Protein AF-A0A538BPN4-F1 (afdb_monomer_lite)

pLDDT: mean 89.23, std 13.93, range [32.34, 98.44]

Sequence (218 aa):
MLLPLSTAPGASAHRSPCHARHTCPSDNHSYAWRGLICTSHKTQRLKSDTITIHYGGRTYWCHRVKKPKPPPPPPLPPPPPPLPPPPPPPPPPPPPPAPTALAGHYCGFTNNGYGICFDVTSGGQYFTNAVFQLKTPCQPPSELTVTLETNGNVPIEPDLTFDFEDQSGEELSGSYVKGKLDTAGNAQGVVHVAASFDYQGTHYTCLFDTEWSARLGA

Structure (mmCIF, N/CA/C/O backbone):
data_AF-A0A538BPN4-F1
#
_entry.id   AF-A0A538BPN4-F1
#
loop_
_atom_site.group_PDB
_atom_site.id
_atom_site.type_symbol
_atom_site.label_atom_id
_atom_site.label_alt_id
_atom_site.label_comp_id
_atom_site.label_asym_id
_atom_site.label_entity_id
_atom_site.label_seq_id
_atom_site.pdbx_PDB_ins_code
_atom_site.Cartn_x
_atom_site.Cartn_y
_atom_site.Cartn_z
_atom_site.occupancy
_atom_site.B_iso_or_equiv
_atom_site.auth_seq_id
_atom_site.auth_comp_id
_atom_site.auth_asym_id
_atom_site.auth_atom_id
_atom_site.pdbx_PDB_model_num
ATOM 1 N N . MET A 1 1 ? -94.569 -10.390 98.518 1.00 37.16 1 MET A N 1
ATOM 2 C CA . MET A 1 1 ? -95.161 -9.927 97.240 1.00 37.16 1 MET A CA 1
ATOM 3 C C . MET A 1 1 ? -95.117 -8.403 97.253 1.00 37.16 1 MET A C 1
ATOM 5 O O . MET A 1 1 ? -95.667 -7.827 98.174 1.00 37.16 1 MET A O 1
ATOM 9 N N . LEU A 1 2 ? -94.137 -7.791 96.576 1.00 32.34 2 LEU A N 1
ATOM 10 C CA . LEU A 1 2 ? -94.209 -7.236 95.204 1.00 32.34 2 LEU A CA 1
ATOM 11 C C . LEU A 1 2 ? -95.053 -5.941 95.108 1.00 32.34 2 LEU A C 1
ATOM 13 O O . LEU A 1 2 ? -96.270 -6.035 95.079 1.00 32.34 2 LEU A O 1
ATOM 17 N N . LEU A 1 3 ? -94.334 -4.794 95.105 1.00 38.81 3 LEU A N 1
ATOM 18 C CA . LEU A 1 3 ? -94.440 -3.531 94.314 1.00 38.81 3 LEU A CA 1
ATOM 19 C C . LEU A 1 3 ? -95.812 -3.106 93.714 1.00 38.81 3 LEU A C 1
ATOM 21 O O . LEU A 1 3 ? -96.551 -3.985 93.284 1.00 38.81 3 LEU A O 1
ATOM 25 N N . PRO A 1 4 ? -96.110 -1.790 93.506 1.00 44.00 4 PRO A N 1
ATOM 26 C CA . PRO A 1 4 ? -95.158 -0.833 92.915 1.00 44.00 4 PRO A CA 1
ATOM 27 C C . PRO A 1 4 ? -95.203 0.658 93.334 1.00 44.00 4 PRO A C 1
ATOM 29 O O . PRO A 1 4 ? -96.119 1.167 93.972 1.00 44.00 4 PRO A O 1
ATOM 32 N N . LEU A 1 5 ? -94.135 1.333 92.886 1.00 36.44 5 LEU A N 1
ATOM 33 C CA . LEU A 1 5 ? -93.919 2.774 92.709 1.00 36.44 5 LEU A CA 1
ATOM 34 C C . LEU A 1 5 ? -94.979 3.423 91.799 1.00 36.44 5 LEU A C 1
ATOM 36 O O . LEU A 1 5 ? -95.269 2.893 90.728 1.00 36.44 5 LEU A O 1
ATOM 40 N N . SER A 1 6 ? -95.422 4.633 92.157 1.00 37.66 6 SER A N 1
ATOM 41 C CA . SER A 1 6 ? -96.126 5.552 91.255 1.00 37.66 6 SER A CA 1
ATOM 42 C C . SER A 1 6 ? -95.299 6.824 91.062 1.00 37.66 6 SER A C 1
ATOM 44 O O . SER A 1 6 ? -94.864 7.468 92.014 1.00 37.66 6 SER A O 1
ATOM 46 N N . THR A 1 7 ? -95.039 7.126 89.798 1.00 37.78 7 THR A N 1
ATOM 47 C CA . THR A 1 7 ? -94.151 8.156 89.261 1.00 37.78 7 THR A CA 1
ATOM 48 C C . THR A 1 7 ? -94.803 9.542 89.265 1.00 37.78 7 THR A C 1
ATOM 50 O O . THR A 1 7 ? -95.925 9.713 88.797 1.00 37.78 7 THR A O 1
ATOM 53 N N . ALA A 1 8 ? -94.072 10.552 89.747 1.00 39.56 8 ALA A N 1
ATOM 54 C CA . ALA A 1 8 ? -94.375 11.970 89.534 1.00 39.56 8 ALA A CA 1
ATOM 55 C C . ALA A 1 8 ? -93.590 12.511 88.312 1.00 39.56 8 ALA A C 1
ATOM 57 O O . ALA A 1 8 ? -92.546 11.949 87.963 1.00 39.56 8 ALA A O 1
ATOM 58 N N . PRO A 1 9 ? -94.069 13.568 87.629 1.00 41.53 9 PRO A N 1
ATOM 59 C CA . PRO A 1 9 ? -93.673 13.896 86.263 1.00 41.53 9 PRO A CA 1
ATOM 60 C C . PRO A 1 9 ? -92.295 14.564 86.216 1.00 41.53 9 PRO A C 1
ATOM 62 O O . PRO A 1 9 ? -92.106 15.680 86.696 1.00 41.53 9 PRO A O 1
ATOM 65 N N . GLY A 1 10 ? -91.330 13.876 85.606 1.00 37.62 10 GLY A N 1
ATOM 66 C CA . GLY A 1 10 ? -90.005 14.414 85.318 1.00 37.62 10 GLY A CA 1
ATOM 67 C C . GLY A 1 10 ? -90.059 15.498 84.242 1.00 37.62 10 GLY A C 1
ATOM 68 O O . GLY A 1 10 ? -90.707 15.339 83.208 1.00 37.62 10 GLY A O 1
ATOM 69 N N . ALA A 1 11 ? -89.353 16.596 84.508 1.00 39.50 11 ALA A N 1
ATOM 70 C CA . ALA A 1 11 ? -89.197 17.757 83.649 1.00 39.50 11 ALA A CA 1
ATOM 71 C C . ALA A 1 11 ? -88.965 17.390 82.170 1.00 39.50 11 ALA A C 1
ATOM 73 O O . ALA A 1 11 ? -87.985 16.749 81.786 1.00 39.50 11 ALA A O 1
ATOM 74 N N . SER A 1 12 ? -89.892 17.853 81.335 1.00 50.84 12 SER A N 1
ATOM 75 C CA . SER A 1 12 ? -89.878 17.757 79.881 1.00 50.84 12 SER A CA 1
ATOM 76 C C . SER A 1 12 ? -88.815 18.682 79.276 1.00 50.84 12 SER A C 1
ATOM 78 O O . SER A 1 12 ? -89.132 19.765 78.789 1.00 50.84 12 SER A O 1
ATOM 80 N N . ALA A 1 13 ? -87.549 18.260 79.296 1.00 45.34 13 ALA A N 1
ATOM 81 C CA . ALA A 1 13 ? -86.472 18.916 78.554 1.00 45.34 13 ALA A CA 1
ATOM 82 C C . ALA A 1 13 ? -85.274 17.974 78.325 1.00 45.34 13 ALA A C 1
ATOM 84 O O . ALA A 1 13 ? -84.233 18.188 78.926 1.00 45.34 13 ALA A O 1
ATOM 85 N N . HIS A 1 14 ? -85.404 16.919 77.499 1.00 48.97 14 HIS A N 1
ATOM 86 C CA . HIS A 1 14 ? -84.236 16.316 76.807 1.00 48.97 14 HIS A CA 1
ATOM 87 C C . HIS A 1 14 ? -84.555 15.299 75.682 1.00 48.97 14 HIS A C 1
ATOM 89 O O . HIS A 1 14 ? -83.736 14.441 75.362 1.00 48.97 14 HIS A O 1
ATOM 95 N N . ARG A 1 15 ? -85.729 15.374 75.032 1.00 58.28 15 ARG A N 1
ATOM 96 C CA . ARG A 1 15 ? -86.108 14.467 73.921 1.00 58.28 15 ARG A CA 1
ATOM 97 C C . ARG A 1 15 ? -86.409 15.179 72.596 1.00 58.28 15 ARG A C 1
ATOM 99 O O . ARG A 1 15 ? -87.235 14.701 71.827 1.00 58.28 15 ARG A O 1
ATOM 106 N N . SER A 1 16 ? -85.761 16.306 72.291 1.00 72.06 16 SER A N 1
ATOM 107 C CA . SER A 1 16 ? -85.861 16.830 70.920 1.00 72.06 16 SER A CA 1
ATOM 108 C C . SER A 1 16 ? -85.091 15.898 69.975 1.00 72.06 16 SER A C 1
ATOM 110 O O . SER A 1 16 ? -83.897 15.670 70.208 1.00 72.06 16 SER A O 1
ATOM 112 N N . PRO A 1 17 ? -85.709 15.380 68.894 1.00 84.38 17 PRO A N 1
ATOM 113 C CA . PRO A 1 17 ? -85.023 14.560 67.893 1.00 84.38 17 PRO A CA 1
ATOM 114 C C . PRO A 1 17 ? -83.764 15.224 67.323 1.00 84.38 17 PRO A C 1
ATOM 116 O O . PRO A 1 17 ? -82.860 14.534 66.852 1.00 84.38 17 PRO A O 1
ATOM 119 N N . CYS A 1 18 ? -83.681 16.557 67.382 1.00 87.19 18 CYS A N 1
ATOM 120 C CA . CYS A 1 18 ? -82.525 17.291 66.891 1.00 87.19 18 CYS A CA 1
ATOM 121 C C . CYS A 1 18 ? -81.270 17.091 67.754 1.00 87.19 18 CYS A C 1
ATOM 123 O O . CYS A 1 18 ? -80.180 16.986 67.193 1.00 87.19 18 CYS A O 1
ATOM 125 N N . HIS A 1 19 ? -81.401 16.970 69.083 1.00 88.12 19 HIS A N 1
ATOM 126 C CA . HIS A 1 19 ? -80.252 16.720 69.960 1.00 88.12 19 HIS A CA 1
ATOM 127 C C . HIS A 1 19 ? -79.757 15.285 69.811 1.00 88.12 19 HIS A C 1
ATOM 129 O O . HIS A 1 19 ? -78.558 15.070 69.748 1.00 88.12 19 HIS A O 1
ATOM 135 N N . ALA A 1 20 ? -80.654 14.308 69.645 1.00 86.06 20 ALA A N 1
ATOM 136 C CA . ALA A 1 20 ? -80.250 12.921 69.395 1.00 86.06 20 ALA A CA 1
ATOM 137 C C . ALA A 1 20 ? -79.500 12.750 68.059 1.00 86.06 20 ALA A C 1
ATOM 139 O O . ALA A 1 20 ? -78.621 11.904 67.939 1.00 86.06 20 ALA A O 1
ATOM 140 N N . ARG A 1 21 ? -79.845 13.558 67.047 1.00 89.31 21 ARG A N 1
ATOM 141 C CA . ARG A 1 21 ? -79.206 13.538 65.720 1.00 89.31 21 ARG A CA 1
ATOM 142 C C . ARG A 1 21 ? -78.076 14.560 65.570 1.00 89.31 21 ARG A C 1
ATOM 144 O O . ARG A 1 21 ? -77.521 14.683 64.483 1.00 89.31 21 ARG A O 1
ATOM 151 N N . HIS A 1 22 ? -77.782 15.330 66.619 1.00 91.50 22 HIS A N 1
ATOM 152 C CA . HIS A 1 22 ? -76.871 16.478 66.589 1.00 91.50 22 HIS A CA 1
ATOM 153 C C . HIS A 1 22 ? -77.134 17.443 65.412 1.00 91.50 22 HIS A C 1
ATOM 155 O O . HIS A 1 22 ? -76.208 18.027 64.850 1.00 91.50 22 HIS A O 1
ATOM 161 N N . THR A 1 23 ? -78.399 17.626 65.015 1.00 92.12 23 THR A N 1
ATOM 162 C CA . THR A 1 23 ? -78.785 18.526 63.911 1.00 92.12 23 THR A CA 1
ATOM 163 C C . THR A 1 23 ? -79.049 19.961 64.371 1.00 92.12 23 THR A C 1
ATOM 165 O O . THR A 1 23 ? -79.100 20.867 63.537 1.00 92.12 23 THR A O 1
ATOM 168 N N . CYS A 1 24 ? -79.131 20.198 65.681 1.00 91.75 24 CYS A N 1
ATOM 169 C CA . CYS A 1 24 ? -79.269 21.512 66.319 1.00 91.75 24 CYS A CA 1
ATOM 170 C C . CYS A 1 24 ? -78.140 21.761 67.343 1.00 91.75 24 CYS A C 1
ATOM 172 O O . CYS A 1 24 ? -77.486 20.794 67.753 1.00 91.75 24 CYS A O 1
ATOM 174 N N . PRO A 1 25 ? -77.897 23.016 67.771 1.00 93.75 25 PRO A N 1
ATOM 175 C CA . PRO A 1 25 ? -76.909 23.324 68.805 1.00 93.75 25 PRO A CA 1
ATOM 176 C C . PRO A 1 25 ? -77.199 22.590 70.119 1.00 93.75 25 PRO A C 1
ATOM 178 O O . PRO A 1 25 ? -78.354 22.392 70.485 1.00 93.75 25 PRO A O 1
ATOM 181 N N . SER A 1 26 ? -76.147 22.197 70.838 1.00 92.19 26 SER A N 1
ATOM 182 C CA . SER A 1 26 ? -76.278 21.650 72.192 1.00 92.19 26 SER A CA 1
ATOM 183 C C . SER A 1 26 ? -76.780 22.727 73.164 1.00 92.19 26 SER A C 1
ATOM 185 O O . SER A 1 26 ? -76.359 23.880 73.084 1.00 92.19 26 SER A O 1
ATOM 187 N N . ASP A 1 27 ? -77.640 22.348 74.111 1.00 89.31 27 ASP A N 1
ATOM 188 C CA . ASP A 1 27 ? -78.133 23.245 75.166 1.00 89.31 27 ASP A CA 1
ATOM 189 C C . ASP A 1 27 ? -77.194 23.328 76.382 1.00 89.31 27 ASP A C 1
ATOM 191 O O . ASP A 1 27 ? -77.265 24.294 77.139 1.00 89.31 27 ASP A O 1
ATOM 195 N N . ASN A 1 28 ? -76.279 22.371 76.553 1.00 91.94 28 ASN A N 1
ATOM 196 C CA . ASN A 1 28 ? -75.472 22.189 77.770 1.00 91.94 28 ASN A CA 1
ATOM 197 C C . ASN A 1 28 ? -74.025 21.732 77.497 1.00 91.94 28 ASN A C 1
ATOM 199 O O . ASN A 1 28 ? -73.468 20.926 78.237 1.00 91.94 28 ASN A O 1
ATOM 203 N N . HIS A 1 29 ? -73.441 22.182 76.387 1.00 93.19 29 HIS A N 1
ATOM 204 C CA . HIS A 1 29 ? -72.103 21.800 75.913 1.00 93.19 29 HIS A CA 1
ATOM 205 C C . HIS A 1 29 ? -71.833 20.288 75.759 1.00 93.19 29 HIS A C 1
ATOM 207 O O . HIS A 1 29 ? -70.678 19.873 75.723 1.00 93.19 29 HIS A O 1
ATOM 213 N N . SER A 1 30 ? -72.864 19.452 75.623 1.00 91.38 30 SER A N 1
ATOM 214 C CA . SER A 1 30 ? -72.718 17.987 75.594 1.00 91.38 30 SER A CA 1
ATOM 215 C C . SER A 1 30 ? -72.188 17.424 74.275 1.00 91.38 30 SER A C 1
ATOM 217 O O . SER A 1 30 ? -71.606 16.341 74.265 1.00 91.38 30 SER A O 1
ATOM 219 N N . TYR A 1 31 ? -72.360 18.134 73.159 1.00 90.75 31 TYR A N 1
ATOM 220 C CA . TYR A 1 31 ? -71.857 17.697 71.858 1.00 90.75 31 TYR A CA 1
ATOM 221 C C . TYR A 1 31 ? -71.506 18.872 70.944 1.00 90.75 31 TYR A C 1
ATOM 223 O O . TYR A 1 31 ? -71.961 20.007 71.122 1.00 90.75 31 TYR A O 1
ATOM 231 N N . ALA A 1 32 ? -70.691 18.575 69.932 1.00 92.88 32 ALA A N 1
ATOM 232 C CA . ALA A 1 32 ? -70.314 19.535 68.911 1.00 92.88 32 ALA A CA 1
ATOM 233 C C . ALA A 1 32 ? -71.359 19.579 67.788 1.00 92.88 32 ALA A C 1
ATOM 235 O O . ALA A 1 32 ? -71.634 18.578 67.129 1.00 92.88 32 ALA A O 1
ATOM 236 N N . TRP A 1 33 ? -71.887 20.765 67.521 1.00 92.56 33 TRP A N 1
ATOM 237 C CA . TRP A 1 33 ? -72.733 21.070 66.377 1.00 92.56 33 TRP A CA 1
ATOM 238 C C . TRP A 1 33 ? -71.969 22.009 65.446 1.00 92.56 33 TRP A C 1
ATOM 240 O O . TRP A 1 33 ? -71.577 23.105 65.841 1.00 92.56 33 TRP A O 1
ATOM 250 N N . ARG A 1 34 ? -71.703 21.572 64.208 1.00 92.06 34 ARG A N 1
ATOM 251 C CA . ARG A 1 34 ? -70.951 22.355 63.201 1.00 92.06 34 ARG A CA 1
ATOM 252 C C . ARG A 1 34 ? -69.590 22.880 63.701 1.00 92.06 34 ARG A C 1
ATOM 254 O O . ARG A 1 34 ? -69.187 23.997 63.394 1.00 92.06 34 ARG A O 1
ATOM 261 N N . GLY A 1 35 ? -68.878 22.068 64.487 1.00 91.94 35 GLY A N 1
ATOM 262 C CA . GLY A 1 35 ? -67.572 22.430 65.058 1.00 91.94 35 GLY A CA 1
ATOM 263 C C . GLY A 1 35 ? -67.635 23.400 66.245 1.00 91.94 35 GLY A C 1
ATOM 264 O O . GLY A 1 35 ? -66.587 23.855 66.713 1.00 91.94 35 GLY A O 1
ATOM 265 N N . LEU A 1 36 ? -68.839 23.696 66.739 1.00 94.31 36 LEU A N 1
ATOM 266 C CA . LEU A 1 36 ? -69.095 24.511 67.918 1.00 94.31 36 LEU A CA 1
ATOM 267 C C . LEU A 1 36 ? -69.672 23.656 69.041 1.00 94.31 36 LEU A C 1
ATOM 269 O O . LEU A 1 36 ? -70.539 22.820 68.810 1.00 94.31 36 LEU A O 1
ATOM 273 N N . ILE A 1 37 ? -69.218 23.894 70.260 1.00 94.31 37 ILE A N 1
ATOM 274 C CA . ILE A 1 37 ? -69.827 23.360 71.476 1.00 94.31 37 ILE A CA 1
ATOM 275 C C . ILE A 1 37 ? -70.571 24.533 72.108 1.00 94.31 37 ILE A C 1
ATOM 277 O O . ILE A 1 37 ? -69.971 25.584 72.318 1.00 94.31 37 ILE A O 1
ATOM 281 N N . CYS A 1 38 ? -71.873 24.371 72.338 1.00 95.38 38 CYS A N 1
ATOM 282 C CA . CYS A 1 38 ? -72.784 25.457 72.701 1.00 95.38 38 CYS A CA 1
ATOM 283 C C . CYS A 1 38 ? -73.578 25.162 73.977 1.00 95.38 38 CYS A C 1
ATOM 285 O O . CYS A 1 38 ? -73.807 23.996 74.309 1.00 95.38 38 CYS A O 1
ATOM 287 N N . THR A 1 39 ? -74.078 26.222 74.616 1.00 94.25 39 THR A N 1
ATOM 288 C CA . THR A 1 39 ? -75.135 26.181 75.633 1.00 94.25 39 THR A CA 1
ATOM 289 C C . THR A 1 39 ? -76.190 27.260 75.398 1.00 94.25 39 THR A C 1
ATOM 291 O O . THR A 1 39 ? -75.858 28.365 74.972 1.00 94.25 39 THR A O 1
ATOM 294 N N . SER A 1 40 ? -77.456 26.970 75.706 1.00 92.94 40 SER A N 1
ATOM 295 C CA . SER A 1 40 ? -78.530 27.975 75.802 1.00 92.94 40 SER A CA 1
ATOM 296 C C . SER A 1 40 ? -78.801 28.414 77.247 1.00 92.94 40 SER A C 1
ATOM 298 O O . SER A 1 40 ? -79.603 29.316 77.496 1.00 92.94 40 SER A O 1
ATOM 300 N N . HIS A 1 41 ? -78.117 27.813 78.224 1.00 92.44 41 HIS A N 1
ATOM 301 C CA . HIS A 1 41 ? -78.278 28.110 79.641 1.00 92.44 41 HIS A CA 1
ATOM 302 C C . HIS A 1 41 ? -77.259 29.168 80.061 1.00 92.44 41 HIS A C 1
ATOM 304 O O . HIS A 1 41 ? -76.058 28.912 80.129 1.00 92.44 41 HIS A O 1
ATOM 310 N N . LYS A 1 42 ? -77.733 30.373 80.403 1.00 90.25 42 LYS A N 1
ATOM 311 C CA . LYS A 1 42 ? -76.859 31.508 80.758 1.00 90.25 42 LYS A CA 1
ATOM 312 C C . LYS A 1 42 ? -75.887 31.191 81.906 1.00 90.25 42 LYS A C 1
ATOM 314 O O . LYS A 1 42 ? -74.782 31.721 81.923 1.00 90.25 42 LYS A O 1
ATOM 319 N N . THR A 1 43 ? -76.278 30.320 82.836 1.00 92.19 43 THR A N 1
ATOM 320 C CA . THR A 1 43 ? -75.455 29.869 83.972 1.00 92.19 43 THR A CA 1
ATOM 321 C C . THR A 1 43 ? -74.346 28.891 83.586 1.00 92.19 43 THR A C 1
ATOM 323 O O . THR A 1 43 ? -73.379 28.763 84.328 1.00 92.19 43 THR A O 1
ATOM 326 N N . GLN A 1 44 ? -74.463 28.216 82.442 1.00 92.00 44 GLN A N 1
ATOM 327 C CA . GLN A 1 44 ? -73.468 27.263 81.942 1.00 92.00 44 GLN A CA 1
ATOM 328 C C . GLN A 1 44 ? -72.506 27.901 80.938 1.00 92.00 44 GLN A C 1
ATOM 330 O O . GLN A 1 44 ? -71.574 27.245 80.484 1.00 92.00 44 GLN A O 1
ATOM 335 N N . ARG A 1 45 ? -72.697 29.185 80.604 1.00 94.12 45 ARG A N 1
ATOM 336 C CA . ARG A 1 45 ? -71.815 29.913 79.695 1.00 94.12 45 ARG A CA 1
ATOM 337 C C . ARG A 1 45 ? -70.388 29.934 80.240 1.00 94.12 45 ARG A C 1
ATOM 339 O O . ARG A 1 45 ? -70.111 30.497 81.299 1.00 94.12 45 ARG A O 1
ATOM 346 N N . LEU A 1 46 ? -69.469 29.384 79.464 1.00 93.38 46 LEU A N 1
ATOM 347 C CA . LEU A 1 46 ? -68.047 29.367 79.753 1.00 93.38 46 LEU A CA 1
ATOM 348 C C . LEU A 1 46 ? -67.380 30.650 79.248 1.00 93.38 46 LEU A C 1
ATOM 350 O O . LEU A 1 46 ? -67.838 31.293 78.304 1.00 93.38 46 LEU A O 1
ATOM 354 N N . LYS A 1 47 ? -66.222 30.997 79.819 1.00 93.88 47 LYS A N 1
ATOM 355 C CA . LYS A 1 47 ? -65.393 32.114 79.318 1.00 93.88 47 LYS A CA 1
ATOM 356 C C . LYS A 1 47 ? -64.942 31.905 77.868 1.00 93.88 47 LYS A C 1
ATOM 358 O O . LYS A 1 47 ? -64.711 32.874 77.153 1.00 93.88 47 LYS A O 1
ATOM 363 N N . SER A 1 48 ? -64.821 30.649 77.438 1.00 92.94 48 SER A N 1
ATOM 364 C CA . SER A 1 48 ? -64.510 30.285 76.056 1.00 92.94 48 SER A CA 1
ATOM 365 C C . SER A 1 48 ? -65.668 30.534 75.091 1.00 92.94 48 SER A C 1
ATOM 367 O O . SER A 1 48 ? -65.418 30.584 73.888 1.00 92.94 48 SER A O 1
ATOM 369 N N . ASP A 1 49 ? -66.901 30.705 75.588 1.00 93.94 49 ASP A N 1
ATOM 370 C CA . ASP A 1 49 ? -68.085 30.947 74.765 1.00 93.94 49 ASP A CA 1
ATOM 371 C C . ASP A 1 49 ? -68.160 32.398 74.282 1.00 93.94 49 ASP A C 1
ATOM 373 O O . ASP A 1 49 ? -68.965 33.230 74.733 1.00 93.94 49 ASP A O 1
ATOM 377 N N . THR A 1 50 ? -67.260 32.711 73.360 1.00 95.38 50 THR A N 1
ATOM 378 C CA . THR A 1 50 ? -67.136 34.023 72.729 1.00 95.38 50 THR A CA 1
ATOM 379 C C . THR A 1 50 ? -68.022 34.164 71.494 1.00 95.38 50 THR A C 1
ATOM 381 O O . THR A 1 50 ? -68.207 35.275 71.006 1.00 95.38 50 THR A O 1
ATOM 384 N N . ILE A 1 51 ? -68.611 33.069 71.003 1.00 94.81 51 ILE A N 1
ATOM 385 C CA . ILE A 1 51 ? -69.488 33.062 69.830 1.00 94.81 51 ILE A CA 1
ATOM 386 C C . ILE A 1 51 ? -70.936 33.018 70.316 1.00 94.81 51 ILE A C 1
ATOM 388 O O . ILE A 1 51 ? -71.306 32.123 71.066 1.00 94.81 51 ILE A O 1
ATOM 392 N N . THR A 1 52 ? -71.764 33.971 69.891 1.00 95.75 52 THR A N 1
ATOM 393 C CA . THR A 1 52 ? -73.206 33.969 70.187 1.00 95.75 52 THR A CA 1
ATOM 394 C C . THR A 1 52 ? -73.977 33.688 68.905 1.00 95.75 52 THR A C 1
ATOM 396 O O . THR A 1 52 ? -73.716 34.328 67.888 1.00 95.75 52 THR A O 1
ATOM 399 N N . ILE A 1 53 ? -74.907 32.734 68.938 1.00 94.38 53 ILE A N 1
ATOM 400 C CA . ILE A 1 53 ? -75.772 32.398 67.800 1.00 94.38 53 ILE A CA 1
ATOM 401 C C . ILE A 1 53 ? -77.242 32.429 68.221 1.00 94.38 53 ILE A C 1
ATOM 403 O O . ILE A 1 53 ? -77.573 32.118 69.364 1.00 94.38 53 ILE A O 1
ATOM 407 N N . HIS A 1 54 ? -78.129 32.753 67.282 1.00 94.38 54 HIS A N 1
ATOM 408 C CA . HIS A 1 54 ? -79.574 32.639 67.463 1.00 94.38 54 HIS A CA 1
ATOM 409 C C . HIS A 1 54 ? -80.101 31.491 66.597 1.00 94.38 54 HIS A C 1
ATOM 411 O O . HIS A 1 54 ? -79.912 31.493 65.382 1.00 94.38 54 HIS A O 1
ATOM 417 N N . TYR A 1 55 ? -80.733 30.494 67.215 1.00 90.88 55 TYR A N 1
ATOM 418 C CA . TYR A 1 55 ? -81.237 29.300 66.533 1.00 90.88 55 TYR A CA 1
ATOM 419 C C . TYR A 1 55 ? -82.590 28.893 67.118 1.00 90.88 55 TYR A C 1
ATOM 421 O O . TYR A 1 55 ? -82.728 28.776 68.334 1.00 90.88 55 TYR A O 1
ATOM 429 N N . GLY A 1 56 ? -83.604 28.712 66.265 1.00 87.06 56 GLY A N 1
ATOM 430 C CA . GLY A 1 56 ? -84.952 28.320 66.700 1.00 87.06 56 GLY A CA 1
ATOM 431 C C . GLY A 1 56 ? -85.590 29.276 67.721 1.00 87.06 56 GLY A C 1
ATOM 432 O O . GLY A 1 56 ? -86.316 28.827 68.601 1.00 87.06 56 GLY A O 1
ATOM 433 N N . GLY A 1 57 ? -85.268 30.575 67.657 1.00 89.25 57 GLY A N 1
ATOM 434 C CA . GLY A 1 57 ? -85.748 31.590 68.606 1.00 89.25 57 GLY A CA 1
ATOM 435 C C . GLY A 1 57 ? -85.007 31.638 69.951 1.00 89.25 57 GLY A C 1
ATOM 436 O O . GLY A 1 57 ? -85.381 32.421 70.818 1.00 89.25 57 GLY A O 1
ATOM 437 N N . ARG A 1 58 ? -83.948 30.838 70.141 1.00 90.44 58 ARG A N 1
ATOM 438 C CA . ARG A 1 58 ? -83.110 30.829 71.351 1.00 90.44 58 ARG A CA 1
ATOM 439 C C . ARG A 1 58 ? -81.717 31.379 71.080 1.00 90.44 58 ARG A C 1
ATOM 441 O O . ARG A 1 58 ? -81.181 31.225 69.984 1.00 90.44 58 ARG A O 1
ATOM 448 N N . THR A 1 59 ? -81.121 31.985 72.102 1.00 94.56 59 THR A N 1
ATOM 449 C CA . THR A 1 59 ? -79.720 32.421 72.089 1.00 94.56 59 THR A CA 1
ATOM 450 C C . THR A 1 59 ? -78.836 31.316 72.648 1.00 94.56 59 THR A C 1
ATOM 452 O O . THR A 1 59 ? -79.115 30.790 73.723 1.00 94.56 59 THR A O 1
ATOM 455 N N . TYR A 1 60 ? -77.757 31.005 71.938 1.00 95.06 60 TYR A N 1
ATOM 456 C CA . TYR A 1 60 ? -76.730 30.062 72.360 1.00 95.06 60 TYR A CA 1
ATOM 457 C C . TYR A 1 60 ? -75.375 30.758 72.450 1.00 95.06 60 TYR A C 1
ATOM 459 O O . TYR A 1 60 ? -75.023 31.561 71.584 1.00 95.06 60 TYR A O 1
ATOM 467 N N . TRP A 1 61 ? -74.601 30.402 73.468 1.00 96.69 61 TRP A N 1
ATOM 468 C CA . TRP A 1 61 ? -73.210 30.799 73.643 1.00 96.69 61 TRP A CA 1
ATOM 469 C C . TRP A 1 61 ? -72.319 29.594 73.368 1.00 96.69 61 TRP A C 1
ATOM 471 O O . TRP A 1 61 ? -72.541 28.522 73.925 1.00 96.69 61 TRP A O 1
ATOM 481 N N . CYS A 1 62 ? -71.350 29.763 72.477 1.00 95.75 62 CYS A N 1
ATOM 482 C CA . CYS A 1 62 ? -70.577 28.679 71.903 1.00 95.75 62 CYS A CA 1
ATOM 483 C C . CYS A 1 62 ? -69.082 28.979 71.856 1.00 95.75 62 CYS A C 1
ATOM 485 O O . CYS A 1 62 ? -68.656 30.124 71.675 1.00 95.75 62 CYS A O 1
ATOM 487 N N . HIS A 1 63 ? -68.290 27.913 71.860 1.00 95.00 63 HIS A N 1
ATOM 488 C CA . HIS A 1 63 ? -66.862 27.943 71.581 1.00 95.00 63 HIS A CA 1
ATOM 489 C C . HIS A 1 63 ? -66.486 26.912 70.510 1.00 95.00 63 HIS A C 1
ATOM 491 O O . HIS A 1 63 ? -67.194 25.933 70.277 1.00 95.00 63 HIS A O 1
ATOM 497 N N . ARG A 1 64 ? -65.350 27.115 69.835 1.00 94.56 64 ARG A N 1
ATOM 498 C CA . ARG A 1 64 ? -64.842 26.156 68.837 1.00 94.56 64 ARG A CA 1
ATOM 499 C C . ARG A 1 64 ? -64.259 24.913 69.513 1.00 94.56 64 ARG A C 1
ATOM 501 O O . ARG A 1 64 ? -63.647 25.012 70.579 1.00 94.56 64 ARG A O 1
ATOM 508 N N . VAL A 1 65 ? -64.398 23.757 68.864 1.00 91.00 65 VAL A N 1
ATOM 509 C CA . VAL A 1 65 ? -63.691 22.524 69.248 1.00 91.00 65 VAL A CA 1
ATOM 510 C C . VAL A 1 65 ? -62.189 22.695 68.977 1.00 91.00 65 VAL A C 1
ATOM 512 O O . VAL A 1 65 ? -61.799 23.065 67.868 1.00 91.00 65 VAL A O 1
ATOM 515 N N . LYS A 1 66 ? -61.327 22.414 69.963 1.00 86.12 66 LYS A N 1
ATOM 516 C CA . LYS A 1 66 ? -59.868 22.364 69.759 1.00 86.12 66 LYS A CA 1
ATOM 517 C C . LYS A 1 66 ? -59.494 21.012 69.137 1.00 86.12 66 LYS A C 1
ATOM 519 O O . LYS A 1 66 ? -59.740 19.981 69.754 1.00 86.12 66 LYS A O 1
ATOM 524 N N . LYS A 1 67 ? -58.901 21.001 67.937 1.00 76.56 67 LYS A N 1
ATOM 525 C CA . LYS A 1 67 ? -58.323 19.776 67.351 1.00 76.56 67 LYS A CA 1
ATOM 526 C C . LYS A 1 67 ? -56.905 19.548 67.906 1.00 76.56 67 LYS A C 1
ATOM 528 O O . LYS A 1 67 ? -56.142 20.515 67.945 1.00 76.56 67 LYS A O 1
ATOM 533 N N . PRO A 1 68 ? -56.526 18.323 68.316 1.00 77.75 68 PRO A N 1
ATOM 534 C CA . PRO A 1 68 ? -55.140 18.016 68.665 1.00 77.75 68 PRO A CA 1
ATOM 535 C C . PRO A 1 68 ? -54.223 18.110 67.432 1.00 77.75 68 PRO A C 1
ATOM 537 O O . PRO A 1 68 ? -54.646 17.830 66.309 1.00 77.75 68 PRO A O 1
ATOM 540 N N . LYS A 1 69 ? -52.966 18.529 67.640 1.00 71.88 69 LYS A N 1
ATOM 541 C CA . LYS A 1 69 ? -51.933 18.581 66.591 1.00 71.88 69 LYS A CA 1
ATOM 542 C C . LYS A 1 69 ? -51.575 17.144 66.160 1.00 71.88 69 LYS A C 1
ATOM 544 O O . LYS A 1 69 ? -51.377 16.316 67.048 1.00 71.88 69 LYS A O 1
ATOM 549 N N . PRO A 1 70 ? -51.465 16.835 64.851 1.00 81.88 70 PRO A N 1
ATOM 550 C CA . PRO A 1 70 ? -50.992 15.526 64.402 1.00 81.88 70 PRO A CA 1
ATOM 551 C C . PRO A 1 70 ? -49.570 15.234 64.918 1.00 81.88 70 PRO A C 1
ATOM 553 O O . PRO A 1 70 ? -48.768 16.172 65.015 1.00 81.88 70 PRO A O 1
ATOM 556 N N . PRO A 1 71 ? -49.232 13.970 65.234 1.00 84.75 71 PRO A N 1
ATOM 557 C CA . PRO A 1 71 ? -47.853 13.588 65.525 1.00 84.75 71 PRO A CA 1
ATOM 558 C C . PRO A 1 71 ? -46.954 13.797 64.288 1.00 84.75 71 PRO A C 1
ATOM 560 O O . PRO A 1 71 ? -47.446 13.728 63.157 1.00 84.75 71 PRO A O 1
ATOM 563 N N . PRO A 1 72 ? -45.651 14.076 64.476 1.00 86.56 72 PRO A N 1
ATOM 564 C CA . PRO A 1 72 ? -44.703 14.166 63.367 1.00 86.56 72 PRO A CA 1
ATOM 565 C C . PRO A 1 72 ? -44.544 12.807 62.653 1.00 86.56 72 PRO A C 1
ATOM 567 O O . PRO A 1 72 ? -44.658 11.766 63.305 1.00 86.56 72 PRO A O 1
ATOM 570 N N . PRO A 1 73 ? -44.278 12.797 61.332 1.00 86.88 73 PRO A N 1
ATOM 571 C CA . PRO A 1 73 ? -43.996 11.568 60.594 1.00 86.88 73 PRO A CA 1
ATOM 572 C C . PRO A 1 73 ? -42.656 10.940 61.029 1.00 86.88 73 PRO A C 1
ATOM 574 O O . PRO A 1 73 ? -41.756 11.665 61.463 1.00 86.88 73 PRO A O 1
ATOM 577 N N . PRO A 1 74 ? -42.500 9.607 60.911 1.00 89.50 74 PRO A N 1
ATOM 578 C CA . PRO A 1 74 ? -41.233 8.928 61.178 1.00 89.50 74 PRO A CA 1
ATOM 579 C C . PRO A 1 74 ? -40.142 9.327 60.161 1.00 89.50 74 PRO A C 1
ATOM 581 O O . PRO A 1 74 ? -40.469 9.701 59.031 1.00 89.50 74 PRO A O 1
ATOM 584 N N . PRO A 1 75 ? -38.848 9.242 60.532 1.00 88.88 75 PRO A N 1
ATOM 585 C CA . PRO A 1 75 ? -37.742 9.493 59.612 1.00 88.88 75 PRO A CA 1
ATOM 586 C C . PRO A 1 75 ? -37.710 8.461 58.475 1.00 88.88 75 PRO A C 1
ATOM 588 O O . PRO A 1 75 ? -38.022 7.286 58.674 1.00 88.88 75 PRO A O 1
ATOM 591 N N . LEU A 1 76 ? -37.317 8.911 57.280 1.00 90.44 76 LEU A N 1
ATOM 592 C CA . LEU A 1 76 ? -37.119 8.039 56.121 1.00 90.44 76 LEU A CA 1
ATOM 593 C C . LEU A 1 76 ? -35.886 7.135 56.323 1.00 90.44 76 LEU A C 1
ATOM 595 O O . LEU A 1 76 ? -34.911 7.574 56.939 1.00 90.44 76 LEU A O 1
ATOM 599 N N . PRO A 1 77 ? -35.897 5.897 55.794 1.00 90.56 77 PRO A N 1
ATOM 600 C CA . PRO A 1 77 ? -34.710 5.049 55.775 1.00 90.56 77 PRO A CA 1
ATOM 601 C C . PRO A 1 77 ? -33.603 5.666 54.897 1.00 90.56 77 PRO A C 1
ATOM 603 O O . PRO A 1 77 ? -33.911 6.400 53.951 1.00 90.56 77 PRO A O 1
ATOM 606 N N . PRO A 1 78 ? -32.318 5.375 55.180 1.00 90.81 78 PRO A N 1
ATOM 607 C CA . PRO A 1 78 ? -31.214 5.823 54.337 1.00 90.81 78 PRO A CA 1
ATOM 608 C C . PRO A 1 78 ? -31.329 5.230 52.920 1.00 90.81 78 PRO A C 1
ATOM 610 O O . PRO A 1 78 ? -31.840 4.116 52.764 1.00 90.81 78 PRO A O 1
ATOM 613 N N . PRO A 1 79 ? -30.856 5.946 51.882 1.00 89.94 79 PRO A N 1
ATOM 614 C CA . PRO A 1 79 ? -30.833 5.416 50.525 1.00 89.94 79 PRO A CA 1
ATOM 615 C C . PRO A 1 79 ? -29.934 4.169 50.441 1.00 89.94 79 PRO A C 1
ATOM 617 O O . PRO A 1 79 ? -28.926 4.093 51.153 1.00 89.94 79 PRO A O 1
ATOM 620 N N . PRO A 1 80 ? -30.270 3.191 49.580 1.00 90.62 80 PRO A N 1
ATOM 621 C CA . PRO A 1 80 ? -29.401 2.048 49.335 1.00 90.62 80 PRO A CA 1
ATOM 622 C C . PRO A 1 80 ? -28.058 2.501 48.733 1.00 90.62 80 PRO A C 1
ATOM 624 O O . PRO A 1 80 ? -28.005 3.536 48.059 1.00 90.62 80 PRO A O 1
ATOM 627 N N . PRO A 1 81 ? -26.970 1.740 48.950 1.00 92.12 81 PRO A N 1
ATOM 628 C CA . PRO A 1 81 ? -25.684 2.026 48.325 1.00 92.12 81 PRO A CA 1
ATOM 629 C C . PRO A 1 81 ? -25.797 1.981 46.789 1.00 92.12 81 PRO A C 1
ATOM 631 O O . PRO A 1 81 ? -26.606 1.211 46.259 1.00 92.12 81 PRO A O 1
ATOM 634 N N . PRO A 1 82 ? -24.998 2.782 46.059 1.00 90.69 82 PRO A N 1
ATOM 635 C CA . PRO A 1 82 ? -24.970 2.732 44.603 1.00 90.69 82 PRO A CA 1
ATOM 636 C C . PRO A 1 82 ? -24.538 1.342 44.123 1.00 90.69 82 PRO A C 1
ATOM 638 O O . PRO A 1 82 ? -23.648 0.717 44.705 1.00 90.69 82 PRO A O 1
ATOM 641 N N . LEU A 1 83 ? -25.174 0.861 43.053 1.00 91.75 83 LEU A N 1
ATOM 642 C CA . LEU A 1 83 ? -24.756 -0.370 42.387 1.00 91.75 83 LEU A CA 1
ATOM 643 C C . LEU A 1 83 ? -23.335 -0.200 41.821 1.00 91.75 83 LEU A C 1
ATOM 645 O O . LEU A 1 83 ? -22.987 0.900 41.379 1.00 91.75 83 LEU A O 1
ATOM 649 N N . PRO A 1 84 ? -22.515 -1.267 41.809 1.00 92.38 84 PRO A N 1
ATOM 650 C CA . PRO A 1 84 ? -21.225 -1.227 41.134 1.00 92.38 84 PRO A CA 1
ATOM 651 C C . PRO A 1 84 ? -21.417 -0.916 39.638 1.00 92.38 84 PRO A C 1
ATOM 653 O O . PRO A 1 84 ? -22.432 -1.317 39.057 1.00 92.38 84 PRO A O 1
ATOM 656 N N . PRO A 1 85 ? -20.465 -0.210 38.997 1.00 92.25 85 PRO A N 1
ATOM 657 C CA . PRO A 1 85 ? -20.525 0.032 37.562 1.00 92.25 85 PRO A CA 1
ATOM 658 C C . PRO A 1 85 ? -20.521 -1.303 36.796 1.00 92.25 85 PRO A C 1
ATOM 660 O O . PRO A 1 85 ? -19.886 -2.263 37.249 1.00 92.25 85 PRO A O 1
ATOM 663 N N . PRO A 1 86 ? -21.213 -1.391 35.645 1.00 92.44 86 PRO A N 1
ATOM 664 C CA . PRO A 1 86 ? -21.144 -2.575 34.801 1.00 92.44 86 PRO A CA 1
ATOM 665 C C . PRO A 1 86 ? -19.693 -2.823 34.353 1.00 92.44 86 PRO A C 1
ATOM 667 O O . PRO A 1 86 ? -18.929 -1.863 34.196 1.00 92.44 86 PRO A O 1
ATOM 670 N N . PRO A 1 87 ? -19.295 -4.090 34.138 1.00 93.50 87 PRO A N 1
ATOM 671 C CA . PRO A 1 87 ? -17.978 -4.395 33.594 1.00 93.50 87 PRO A CA 1
ATOM 672 C C . PRO A 1 87 ? -17.796 -3.717 32.224 1.00 93.50 87 PRO A C 1
ATOM 674 O O . PRO A 1 87 ? -18.777 -3.556 31.489 1.00 93.50 87 PRO A O 1
ATOM 677 N N . PRO A 1 88 ? -16.562 -3.317 31.864 1.00 93.12 88 PRO A N 1
ATOM 678 C CA . PRO A 1 88 ? -16.289 -2.762 30.545 1.00 93.12 88 PRO A CA 1
ATOM 679 C C . PRO A 1 88 ? -16.671 -3.773 29.449 1.00 93.12 88 PRO A C 1
ATOM 681 O O . PRO A 1 88 ? -16.548 -4.984 29.667 1.00 93.12 88 PRO A O 1
ATOM 684 N N . PRO A 1 89 ? -17.133 -3.304 28.275 1.00 93.44 89 PRO A N 1
ATOM 685 C CA . PRO A 1 89 ? -17.390 -4.188 27.148 1.00 93.44 89 PRO A CA 1
ATOM 686 C C . PRO A 1 89 ? -16.102 -4.928 26.748 1.00 93.44 89 PRO A C 1
ATOM 688 O O . PRO A 1 89 ? -15.005 -4.385 26.923 1.00 93.44 89 PRO A O 1
ATOM 691 N N . PRO A 1 90 ? -16.209 -6.158 26.212 1.00 94.12 90 PRO A N 1
ATOM 692 C CA . PRO A 1 90 ? -15.048 -6.867 25.695 1.00 94.12 90 PRO A CA 1
ATOM 693 C C . PRO A 1 90 ? -14.375 -6.041 24.584 1.00 94.12 90 PRO A C 1
ATOM 695 O O . PRO A 1 90 ? -15.067 -5.316 23.859 1.00 94.12 90 PRO A O 1
ATOM 698 N N . PRO A 1 91 ? -13.042 -6.133 24.434 1.00 94.38 91 PRO A N 1
ATOM 699 C CA . PRO A 1 91 ? -12.346 -5.464 23.344 1.00 94.38 91 PRO A CA 1
ATOM 700 C C . PRO A 1 91 ? -12.894 -5.945 21.989 1.00 94.38 91 PRO A C 1
ATOM 702 O O . PRO A 1 91 ? -13.301 -7.107 21.872 1.00 94.38 91 PRO A O 1
ATOM 705 N N . PRO A 1 92 ? -12.919 -5.074 20.963 1.00 94.00 92 PRO A N 1
ATOM 706 C CA . PRO A 1 92 ? -13.310 -5.484 19.622 1.00 94.00 92 PRO A CA 1
ATOM 707 C C . PRO A 1 92 ? -12.384 -6.603 19.116 1.00 94.00 92 PRO A C 1
ATOM 709 O O . PRO A 1 92 ? -11.213 -6.657 19.512 1.00 94.00 92 PRO A O 1
ATOM 712 N N . PRO A 1 93 ? -12.882 -7.499 18.245 1.00 94.25 93 PRO A N 1
ATOM 713 C CA . PRO A 1 93 ? -12.033 -8.503 17.623 1.00 94.25 93 PRO A CA 1
ATOM 714 C C . PRO A 1 93 ? -10.907 -7.823 16.825 1.00 94.25 93 PRO A C 1
ATOM 716 O O . PRO A 1 93 ? -11.111 -6.725 16.295 1.00 94.25 93 PRO A O 1
ATOM 719 N N . PRO A 1 94 ? -9.723 -8.452 16.726 1.00 93.38 94 PRO A N 1
ATOM 720 C CA . PRO A 1 94 ? -8.637 -7.923 15.913 1.00 93.38 94 PRO A CA 1
ATOM 721 C C . PRO A 1 94 ? -9.064 -7.813 14.437 1.00 93.38 94 PRO A C 1
ATOM 723 O O . PRO A 1 94 ? -9.857 -8.638 13.968 1.00 93.38 94 PRO A O 1
ATOM 726 N N . PRO A 1 95 ? -8.555 -6.811 13.695 1.00 91.50 95 PRO A N 1
ATOM 727 C CA . PRO A 1 95 ? -8.821 -6.694 12.268 1.00 91.50 95 PRO A CA 1
ATOM 728 C C . PRO A 1 95 ? -8.289 -7.925 11.510 1.00 91.50 95 PRO A C 1
ATOM 730 O O . PRO A 1 95 ? -7.299 -8.526 11.940 1.00 91.50 95 PRO A O 1
ATOM 733 N N . PRO A 1 96 ? -8.920 -8.308 10.384 1.00 91.12 96 PRO A N 1
ATOM 734 C CA . PRO A 1 96 ? -8.394 -9.352 9.513 1.00 91.12 96 PRO A CA 1
ATOM 735 C C . PRO A 1 96 ? -6.956 -9.040 9.062 1.00 91.12 96 PRO A C 1
ATOM 737 O O . PRO A 1 96 ? -6.628 -7.863 8.881 1.00 91.12 96 PRO A O 1
ATOM 740 N N . PRO A 1 97 ? -6.104 -10.060 8.846 1.00 87.75 97 PRO A N 1
ATOM 741 C CA . PRO A 1 97 ? -4.789 -9.859 8.247 1.00 87.75 97 PRO A CA 1
ATOM 742 C C . PRO A 1 97 ? -4.897 -9.156 6.889 1.00 87.75 97 PRO A C 1
ATOM 744 O O . PRO A 1 97 ? -5.822 -9.427 6.119 1.00 87.75 97 PRO A O 1
ATOM 747 N N . ALA A 1 98 ? -3.940 -8.275 6.594 1.00 89.25 98 ALA A N 1
ATOM 748 C CA . ALA A 1 98 ? -3.819 -7.675 5.270 1.00 89.25 98 ALA A CA 1
ATOM 749 C C . ALA A 1 98 ? -3.553 -8.764 4.210 1.00 89.25 98 ALA A C 1
ATOM 751 O O . ALA A 1 98 ? -2.916 -9.776 4.528 1.00 89.25 98 ALA A O 1
ATOM 752 N N . PRO A 1 99 ? -4.028 -8.581 2.966 1.00 93.50 99 PRO A N 1
ATOM 753 C CA . PRO A 1 99 ? -3.658 -9.468 1.875 1.00 93.50 99 PRO A CA 1
ATOM 754 C C . PRO A 1 99 ? -2.144 -9.413 1.651 1.00 93.50 99 PRO A C 1
ATOM 756 O O . PRO A 1 99 ? -1.516 -8.369 1.813 1.00 93.50 99 PRO A O 1
ATOM 759 N N . THR A 1 100 ? -1.565 -10.543 1.262 1.00 95.31 100 THR A N 1
ATOM 760 C CA . THR A 1 100 ? -0.148 -10.654 0.912 1.00 95.31 100 THR A CA 1
ATOM 761 C C . THR A 1 100 ? -0.005 -11.286 -0.464 1.00 95.31 100 THR A C 1
ATOM 763 O O . THR A 1 100 ? -0.849 -12.083 -0.885 1.00 95.31 100 THR A O 1
ATOM 766 N N . ALA A 1 101 ? 1.059 -10.922 -1.178 1.00 97.12 101 ALA A N 1
ATOM 767 C CA . ALA A 1 101 ? 1.396 -11.573 -2.435 1.00 97.12 101 ALA A CA 1
ATOM 768 C C . ALA A 1 101 ? 1.835 -13.026 -2.188 1.00 97.12 101 ALA A C 1
ATOM 770 O O . ALA A 1 101 ? 2.395 -13.356 -1.138 1.00 97.12 101 ALA A O 1
ATOM 771 N N . LEU A 1 102 ? 1.613 -13.907 -3.166 1.00 98.00 102 LEU A N 1
ATOM 772 C CA . LEU A 1 102 ? 2.138 -15.269 -3.086 1.00 98.00 102 LEU A CA 1
ATOM 773 C C . LEU A 1 102 ? 3.663 -15.238 -3.225 1.00 98.00 102 LEU A C 1
ATOM 775 O O . LEU A 1 102 ? 4.187 -14.623 -4.150 1.00 98.00 102 LEU A O 1
ATOM 779 N N . ALA A 1 103 ? 4.370 -15.907 -2.317 1.00 97.75 103 ALA A N 1
ATOM 780 C CA . ALA A 1 103 ? 5.823 -16.023 -2.387 1.00 97.75 103 ALA A CA 1
ATOM 781 C C . ALA A 1 103 ? 6.261 -16.889 -3.581 1.00 97.75 103 ALA A C 1
ATOM 783 O O . ALA A 1 103 ? 5.594 -17.871 -3.916 1.00 97.75 103 ALA A O 1
ATOM 784 N N . GLY A 1 104 ? 7.414 -16.561 -4.166 1.00 97.81 104 GLY A N 1
ATOM 785 C CA . GLY A 1 104 ? 8.046 -17.331 -5.237 1.00 97.81 104 GLY A CA 1
ATOM 786 C C . GLY A 1 104 ? 8.547 -16.476 -6.399 1.00 97.81 104 GLY A C 1
ATOM 787 O O . GLY A 1 104 ? 8.554 -15.250 -6.317 1.00 97.81 104 GLY A O 1
ATOM 788 N N . HIS A 1 105 ? 8.984 -17.154 -7.460 1.00 97.88 105 HIS A N 1
ATOM 789 C CA . HIS A 1 105 ? 9.590 -16.542 -8.641 1.00 97.88 105 HIS A CA 1
ATOM 790 C C . HIS A 1 105 ? 8.517 -16.099 -9.635 1.00 97.88 105 HIS A C 1
ATOM 792 O O . HIS A 1 105 ? 7.727 -16.921 -10.106 1.00 97.88 105 HIS A O 1
ATOM 798 N N . TYR A 1 106 ? 8.485 -14.810 -9.946 1.00 98.38 106 TYR A N 1
ATOM 799 C CA . TYR A 1 106 ? 7.602 -14.217 -10.939 1.00 98.38 106 TYR A CA 1
ATOM 800 C C . TYR A 1 106 ? 8.416 -13.897 -12.177 1.00 98.38 106 TYR A C 1
ATOM 802 O O . TYR A 1 106 ? 9.430 -13.214 -12.072 1.00 98.38 106 TYR A O 1
ATOM 810 N N . CYS A 1 107 ? 7.936 -14.322 -13.341 1.00 97.94 107 CYS A N 1
ATOM 811 C CA . CYS A 1 107 ? 8.519 -13.945 -14.622 1.00 97.94 107 CYS A CA 1
ATOM 812 C C . CYS A 1 107 ? 7.446 -13.557 -15.630 1.00 97.94 107 CYS A C 1
ATOM 814 O O . CYS A 1 107 ? 6.288 -13.978 -15.550 1.00 97.94 107 CYS A O 1
ATOM 816 N N . GLY A 1 108 ? 7.845 -12.754 -16.605 1.00 96.69 108 GLY A N 1
ATOM 817 C CA . GLY A 1 108 ? 7.027 -12.435 -17.757 1.00 96.69 108 GLY A CA 1
ATOM 818 C C . GLY A 1 108 ? 7.726 -11.458 -18.679 1.00 96.69 108 GLY A C 1
ATOM 819 O O . GLY A 1 108 ? 8.941 -11.532 -18.865 1.00 96.69 108 GLY A O 1
ATOM 820 N N . PHE A 1 109 ? 6.944 -10.569 -19.284 1.00 96.25 109 PHE A N 1
ATOM 821 C CA . PHE A 1 109 ? 7.420 -9.724 -20.368 1.00 96.25 109 PHE A CA 1
ATOM 822 C C . PHE A 1 109 ? 6.882 -8.300 -20.272 1.00 96.25 109 PHE A C 1
ATOM 824 O O . PHE A 1 109 ? 5.749 -8.057 -19.842 1.00 96.25 109 PHE A O 1
ATOM 831 N N . THR A 1 110 ? 7.694 -7.361 -20.737 1.00 94.81 110 THR A N 1
ATOM 832 C CA . THR A 1 110 ? 7.268 -6.017 -21.124 1.00 94.81 110 THR A CA 1
ATOM 833 C C . THR A 1 110 ? 6.532 -6.044 -22.468 1.00 94.81 110 THR A C 1
ATOM 835 O O . THR A 1 110 ? 6.746 -6.930 -23.300 1.00 94.81 110 THR A O 1
ATOM 838 N N . ASN A 1 111 ? 5.719 -5.025 -22.754 1.00 93.50 111 ASN A N 1
ATOM 839 C CA . ASN A 1 111 ? 5.046 -4.891 -24.055 1.00 93.50 111 ASN A CA 1
ATOM 840 C C . ASN A 1 111 ? 6.023 -4.679 -25.230 1.00 93.50 111 ASN A C 1
ATOM 842 O O . ASN A 1 111 ? 5.661 -4.952 -26.374 1.00 93.50 111 ASN A O 1
ATOM 846 N N . ASN A 1 112 ? 7.260 -4.233 -24.973 1.00 88.44 112 ASN A N 1
ATOM 847 C CA . ASN A 1 112 ? 8.325 -4.184 -25.984 1.00 88.44 112 ASN A CA 1
ATOM 848 C C . ASN A 1 112 ? 9.079 -5.521 -26.161 1.00 88.44 112 ASN A C 1
ATOM 850 O O . ASN A 1 112 ? 10.032 -5.573 -26.935 1.00 88.44 112 ASN A O 1
ATOM 854 N N . GLY A 1 113 ? 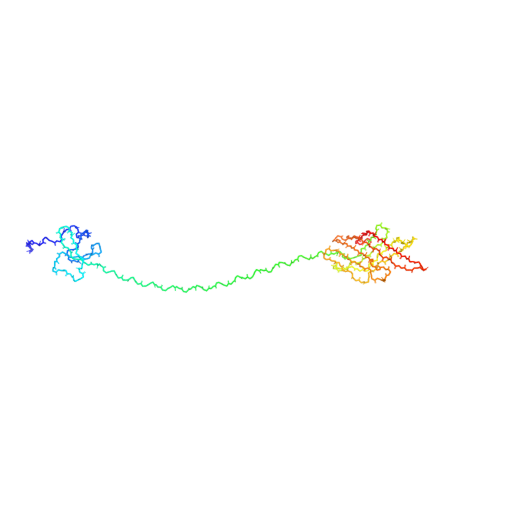8.637 -6.599 -25.499 1.00 89.00 113 GLY A N 1
ATOM 855 C CA . GLY A 1 113 ? 9.060 -7.974 -25.779 1.00 89.00 113 GLY A CA 1
ATOM 856 C C . GLY A 1 113 ? 10.283 -8.467 -25.007 1.00 89.00 113 GLY A C 1
ATOM 857 O O . GLY A 1 113 ? 10.888 -9.455 -25.420 1.00 89.00 113 GLY A O 1
ATOM 858 N N . TYR A 1 114 ? 10.656 -7.807 -23.910 1.00 92.88 114 TYR A N 1
ATOM 859 C CA . TYR A 1 114 ? 11.811 -8.185 -23.096 1.00 92.88 114 TYR A CA 1
ATOM 860 C C . TYR A 1 114 ? 11.396 -8.839 -21.782 1.00 92.88 114 TYR A C 1
ATOM 862 O O . TYR A 1 114 ? 10.292 -8.622 -21.284 1.00 92.88 114 TYR A O 1
ATOM 870 N N . GLY A 1 115 ? 12.281 -9.685 -21.255 1.00 91.81 115 GLY A N 1
ATOM 871 C CA . GLY A 1 115 ? 12.032 -10.468 -20.053 1.00 91.81 115 GLY A CA 1
ATOM 872 C C . GLY A 1 115 ? 12.139 -9.637 -18.780 1.00 91.81 115 GLY A C 1
ATOM 873 O O . GLY A 1 115 ? 13.034 -8.802 -18.633 1.00 91.81 115 GLY A O 1
ATOM 874 N N . ILE A 1 116 ? 11.237 -9.920 -17.847 1.00 94.69 116 ILE A N 1
ATOM 875 C CA . ILE A 1 116 ? 11.274 -9.393 -16.486 1.00 94.69 116 ILE A CA 1
ATOM 876 C C . ILE A 1 116 ? 11.111 -10.548 -15.506 1.00 94.69 116 ILE A C 1
ATOM 878 O O . ILE A 1 116 ? 10.256 -11.409 -15.716 1.00 94.69 116 ILE A O 1
ATOM 882 N N . CYS A 1 117 ? 11.913 -10.575 -14.447 1.00 96.50 117 CYS A N 1
ATOM 883 C CA . CYS A 1 117 ? 11.789 -11.578 -13.394 1.00 96.50 117 CYS A CA 1
ATOM 884 C C . CYS A 1 117 ? 12.119 -10.985 -12.024 1.00 96.50 117 CYS A C 1
ATOM 886 O O . CYS A 1 117 ? 12.957 -10.094 -11.933 1.00 96.50 117 CYS A O 1
ATOM 888 N N . PHE A 1 118 ? 11.471 -11.475 -10.968 1.00 97.25 118 PHE A N 1
ATOM 889 C CA . PHE A 1 118 ? 11.753 -11.113 -9.576 1.00 97.25 118 PHE A CA 1
ATOM 890 C C . PHE A 1 118 ? 11.231 -12.181 -8.606 1.00 97.25 118 PHE A C 1
ATOM 892 O O . PHE A 1 118 ? 10.338 -12.958 -8.938 1.00 97.25 118 PHE A O 1
ATOM 899 N N . ASP A 1 119 ? 11.751 -12.193 -7.381 1.00 97.69 119 ASP A N 1
ATOM 900 C CA . ASP A 1 119 ? 11.353 -13.132 -6.330 1.00 97.69 119 ASP A CA 1
ATOM 901 C C . ASP A 1 119 ? 10.563 -12.428 -5.231 1.00 97.69 119 ASP A C 1
ATOM 903 O O . ASP A 1 119 ? 11.092 -11.551 -4.553 1.00 97.69 119 ASP A O 1
ATOM 907 N N . VAL A 1 120 ? 9.324 -12.851 -4.979 1.00 98.12 120 VAL A N 1
ATOM 908 C CA . VAL A 1 120 ? 8.567 -12.426 -3.793 1.00 98.12 120 VAL A CA 1
ATOM 909 C C . VAL A 1 120 ? 9.005 -13.265 -2.595 1.00 98.12 120 VAL A C 1
ATOM 911 O O . VAL A 1 120 ? 8.938 -14.499 -2.625 1.00 98.12 120 VAL A O 1
ATOM 914 N N . THR A 1 121 ? 9.434 -12.606 -1.517 1.00 97.38 121 THR A N 1
ATOM 915 C CA . THR A 1 121 ? 9.947 -13.278 -0.318 1.00 97.38 121 THR A CA 1
ATOM 916 C C . THR A 1 121 ? 8.843 -14.008 0.444 1.00 97.38 121 THR A C 1
ATOM 918 O O . THR A 1 121 ? 7.648 -13.732 0.296 1.00 97.38 121 THR A O 1
ATOM 921 N N . SER A 1 122 ? 9.233 -14.912 1.347 1.00 95.25 122 SER A N 1
ATOM 922 C CA . SER A 1 122 ? 8.290 -15.489 2.307 1.00 95.25 122 SER A CA 1
ATOM 923 C C . SER A 1 122 ? 7.560 -14.378 3.078 1.00 95.25 122 SER A C 1
ATOM 925 O O . SER A 1 122 ? 8.152 -13.373 3.467 1.00 95.25 122 SER A O 1
ATOM 927 N N . GLY A 1 123 ? 6.245 -14.534 3.239 1.00 92.56 123 GLY A N 1
ATOM 928 C CA . GLY A 1 123 ? 5.371 -13.517 3.834 1.00 92.56 123 GLY A CA 1
ATOM 929 C C . GLY A 1 123 ? 4.754 -12.526 2.841 1.00 92.56 123 GLY A C 1
ATOM 930 O O . GLY A 1 123 ? 3.773 -11.887 3.202 1.00 92.56 123 GLY A O 1
ATOM 931 N N . GLY A 1 124 ? 5.249 -12.429 1.599 1.00 95.69 124 GLY A N 1
ATOM 932 C CA . GLY A 1 124 ? 4.594 -11.645 0.541 1.00 95.69 124 GLY A CA 1
ATOM 933 C C . GLY A 1 124 ? 4.642 -10.126 0.727 1.00 95.69 124 GLY A C 1
ATOM 934 O O . GLY A 1 124 ? 3.790 -9.429 0.184 1.00 95.69 124 GLY A O 1
ATOM 935 N N . GLN A 1 125 ? 5.593 -9.637 1.528 1.00 96.00 125 GLN A N 1
ATOM 936 C CA . GLN A 1 125 ? 5.747 -8.222 1.903 1.00 96.00 125 GLN A CA 1
ATOM 937 C C . GLN A 1 125 ? 6.930 -7.534 1.216 1.00 96.00 125 GLN A C 1
ATOM 939 O O . GLN A 1 125 ? 7.072 -6.320 1.313 1.00 96.00 125 GLN A O 1
ATOM 944 N N . TYR A 1 126 ? 7.795 -8.300 0.555 1.00 97.00 126 TYR A N 1
ATOM 945 C CA . TYR A 1 126 ? 8.950 -7.782 -0.164 1.00 97.00 126 TYR A CA 1
ATOM 946 C C . TYR A 1 126 ? 9.168 -8.587 -1.440 1.00 97.00 126 TYR A C 1
ATOM 948 O O . TYR A 1 126 ? 8.806 -9.767 -1.500 1.00 97.00 126 TYR A O 1
ATOM 956 N N . PHE A 1 127 ? 9.826 -7.980 -2.422 1.00 96.69 127 PHE A N 1
ATOM 957 C CA . PHE A 1 127 ? 10.464 -8.710 -3.513 1.00 96.69 127 PHE A CA 1
ATOM 958 C C . PHE A 1 127 ? 11.962 -8.397 -3.605 1.00 96.69 127 PHE A C 1
ATOM 960 O O . PHE A 1 127 ? 12.445 -7.423 -3.028 1.00 96.69 127 PHE A O 1
ATOM 967 N N . THR A 1 128 ? 12.710 -9.261 -4.281 1.00 95.94 128 THR A N 1
ATOM 968 C CA . THR A 1 128 ? 14.163 -9.171 -4.462 1.00 95.94 128 THR A CA 1
ATOM 969 C C . THR A 1 128 ? 14.585 -9.856 -5.767 1.00 95.94 128 THR A C 1
ATOM 971 O O . THR A 1 128 ? 13.723 -10.311 -6.522 1.00 95.94 128 THR A O 1
ATOM 974 N N . ASN A 1 129 ? 15.895 -9.930 -6.035 1.00 93.44 129 ASN A N 1
ATOM 975 C CA . ASN A 1 129 ? 16.494 -10.548 -7.228 1.00 93.44 129 ASN A CA 1
ATOM 976 C C . ASN A 1 129 ? 15.832 -10.099 -8.536 1.00 93.44 129 ASN A C 1
ATOM 978 O O . ASN A 1 129 ? 15.682 -10.886 -9.472 1.00 93.44 129 ASN A O 1
ATOM 982 N N . ALA A 1 130 ? 15.363 -8.854 -8.575 1.00 93.44 130 ALA A N 1
ATOM 983 C CA . ALA A 1 130 ? 14.630 -8.373 -9.718 1.00 93.44 130 ALA A CA 1
ATOM 984 C C . ALA A 1 130 ? 15.596 -8.039 -10.849 1.00 93.44 130 ALA A C 1
ATOM 986 O O . ALA A 1 130 ? 16.621 -7.402 -10.615 1.00 93.44 130 ALA A O 1
ATOM 987 N N . VAL A 1 131 ? 15.246 -8.462 -12.058 1.00 92.38 131 VA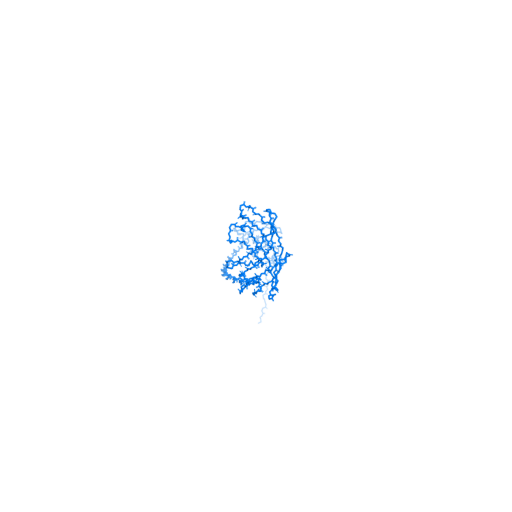L A N 1
ATOM 988 C CA . VAL A 1 131 ? 15.974 -8.192 -13.292 1.00 92.38 131 VAL A CA 1
ATOM 989 C C . VAL A 1 131 ? 14.948 -7.779 -14.336 1.00 92.38 131 VAL A C 1
ATOM 991 O O . VAL A 1 131 ? 14.142 -8.595 -14.788 1.00 92.38 131 VAL A O 1
ATOM 994 N N . PHE A 1 132 ? 14.977 -6.505 -14.719 1.00 91.00 132 PHE A N 1
ATOM 995 C CA . PHE A 1 132 ? 14.132 -5.959 -15.775 1.00 91.00 132 PHE A CA 1
ATOM 996 C C . PHE A 1 132 ? 15.004 -5.582 -16.960 1.00 91.00 132 PHE A C 1
ATOM 998 O O . PHE A 1 132 ? 15.727 -4.588 -16.910 1.00 91.00 132 PHE A O 1
ATOM 1005 N N . GLN A 1 133 ? 14.938 -6.373 -18.026 1.00 89.38 133 GLN A N 1
ATOM 1006 C CA . GLN A 1 133 ? 15.638 -6.072 -19.268 1.00 89.38 133 GLN A CA 1
ATOM 1007 C C . GLN A 1 133 ? 14.693 -5.387 -20.235 1.00 89.38 133 GLN A C 1
ATOM 1009 O O . GLN A 1 133 ? 13.517 -5.728 -20.317 1.00 89.38 133 GLN A O 1
ATOM 1014 N N . LEU A 1 134 ? 15.208 -4.418 -20.981 1.00 90.81 134 LEU A N 1
ATOM 1015 C CA . LEU A 1 134 ? 14.436 -3.683 -21.971 1.00 90.81 134 LEU A CA 1
ATOM 1016 C C . LEU A 1 134 ? 15.360 -2.954 -22.942 1.00 90.81 134 LEU A C 1
ATOM 1018 O O . LEU A 1 134 ? 16.490 -2.598 -22.609 1.00 90.81 134 LEU A O 1
ATOM 1022 N N . LYS A 1 135 ? 14.871 -2.716 -24.157 1.00 91.00 135 LYS A N 1
ATOM 1023 C CA . LYS A 1 135 ? 15.575 -1.925 -25.166 1.00 91.00 135 LYS A CA 1
ATOM 1024 C C . LYS A 1 135 ? 14.836 -0.621 -25.413 1.00 91.00 135 LYS A C 1
ATOM 1026 O O . LYS A 1 135 ? 13.646 -0.638 -25.732 1.00 91.00 135 LYS A O 1
ATOM 1031 N N . THR A 1 136 ? 15.542 0.492 -25.258 1.00 93.06 136 THR A N 1
ATOM 1032 C CA . THR A 1 136 ? 14.988 1.842 -25.366 1.00 93.06 136 THR A CA 1
ATOM 1033 C C . THR A 1 136 ? 15.590 2.597 -26.545 1.00 93.06 136 THR A C 1
ATOM 1035 O O . THR A 1 136 ? 16.813 2.568 -26.718 1.00 93.06 136 THR A O 1
ATOM 1038 N N . PRO A 1 137 ? 14.779 3.320 -27.333 1.00 95.06 137 PRO A N 1
ATOM 1039 C CA . PRO A 1 137 ? 15.296 4.267 -28.309 1.00 95.06 137 PRO A CA 1
ATOM 1040 C C . PRO A 1 137 ? 15.918 5.480 -27.605 1.00 95.06 137 PRO A C 1
ATOM 1042 O O . PRO A 1 137 ? 15.438 5.920 -26.559 1.00 95.06 137 PRO A O 1
ATOM 1045 N N . CYS A 1 138 ? 16.960 6.043 -28.207 1.00 96.56 138 CYS A N 1
ATOM 1046 C CA . CYS A 1 138 ? 17.681 7.195 -27.676 1.00 96.56 138 CYS A CA 1
ATOM 1047 C C . CYS A 1 138 ? 17.821 8.307 -28.722 1.00 96.56 138 CYS A C 1
ATOM 1049 O O . CYS A 1 138 ? 17.599 8.102 -29.920 1.00 96.56 138 CYS A O 1
ATOM 1051 N N . GLN A 1 139 ? 18.189 9.498 -28.254 1.00 96.75 139 GLN A N 1
ATOM 1052 C CA . GLN A 1 139 ? 18.576 10.642 -29.073 1.00 96.75 139 GLN A CA 1
ATOM 1053 C C . GLN A 1 139 ? 20.031 11.032 -28.785 1.00 96.75 139 GLN A C 1
ATOM 1055 O O . GLN A 1 139 ? 20.356 11.169 -27.606 1.00 96.75 139 GLN A O 1
ATOM 1060 N N . PRO A 1 140 ? 20.883 11.243 -29.813 1.00 96.75 140 PRO A N 1
ATOM 1061 C CA . PRO A 1 140 ? 20.618 11.037 -31.248 1.00 96.75 140 PRO A CA 1
ATOM 1062 C C . PRO A 1 140 ? 20.286 9.566 -31.580 1.00 96.75 140 PRO A C 1
ATOM 1064 O O . PRO A 1 140 ? 20.572 8.704 -30.752 1.00 96.75 140 PRO A O 1
ATOM 1067 N N . PRO A 1 141 ? 19.665 9.268 -32.746 1.00 97.12 141 PRO A N 1
ATOM 1068 C CA . PRO A 1 141 ? 19.073 7.960 -33.028 1.00 97.12 141 PRO A CA 1
ATOM 1069 C C . PRO A 1 141 ? 20.023 6.785 -32.782 1.00 97.12 141 PRO A C 1
ATOM 1071 O O . PRO A 1 141 ? 20.950 6.533 -33.552 1.00 97.12 141 PRO A O 1
ATOM 1074 N N . SER A 1 142 ? 19.755 6.060 -31.704 1.00 94.38 142 SER A N 1
ATOM 1075 C CA . SER A 1 142 ? 20.455 4.849 -31.291 1.00 94.38 142 SER A CA 1
ATOM 1076 C C . SER A 1 142 ? 19.530 4.006 -30.408 1.00 94.38 142 SER A C 1
ATOM 1078 O O . SER A 1 142 ? 18.390 4.395 -30.131 1.00 94.38 142 SER A O 1
ATOM 1080 N N . GLU A 1 143 ? 19.995 2.833 -29.991 1.00 93.38 143 GLU A N 1
ATOM 1081 C CA . GLU A 1 143 ? 19.259 1.965 -29.079 1.00 93.38 143 GLU A CA 1
ATOM 1082 C C . GLU A 1 143 ? 20.153 1.574 -27.902 1.00 93.38 143 GLU A C 1
ATOM 1084 O O . GLU A 1 143 ? 21.300 1.169 -28.095 1.00 93.38 143 GLU A O 1
ATOM 1089 N N . LEU A 1 144 ? 19.603 1.657 -26.694 1.00 92.62 144 LEU A N 1
ATOM 1090 C CA . LEU A 1 144 ? 20.247 1.235 -25.455 1.00 92.62 144 LEU A CA 1
ATOM 1091 C C . LEU A 1 144 ? 19.523 0.009 -24.903 1.00 92.62 144 LEU A C 1
ATOM 1093 O O . LEU A 1 144 ? 18.295 -0.039 -24.899 1.00 92.62 144 LEU A O 1
ATOM 1097 N N . THR A 1 145 ? 20.276 -0.983 -24.430 1.00 91.38 145 THR A N 1
ATOM 1098 C CA . THR A 1 145 ? 19.715 -2.065 -23.610 1.00 91.38 145 THR A CA 1
ATOM 1099 C C . THR A 1 145 ? 19.927 -1.704 -22.151 1.00 91.38 145 THR A C 1
ATOM 1101 O O . THR A 1 145 ? 21.066 -1.562 -21.717 1.00 91.38 145 THR A O 1
ATOM 1104 N N . VAL A 1 146 ? 18.834 -1.547 -21.415 1.00 91.31 146 VAL A N 1
ATOM 1105 C CA . VAL A 1 146 ? 18.834 -1.218 -19.992 1.00 91.31 146 VAL A CA 1
ATOM 1106 C C . VAL A 1 146 ? 18.511 -2.481 -19.207 1.00 91.31 146 VAL A C 1
ATOM 1108 O O . VAL A 1 146 ? 17.630 -3.252 -19.595 1.00 91.31 146 VAL A O 1
ATOM 1111 N N . THR A 1 147 ? 19.239 -2.684 -18.113 1.00 90.81 147 THR A N 1
ATOM 1112 C CA . THR A 1 147 ? 18.925 -3.701 -17.107 1.00 90.81 147 THR A CA 1
ATOM 1113 C C . THR A 1 147 ? 18.735 -2.983 -15.782 1.00 90.81 147 THR A C 1
ATOM 1115 O O . THR A 1 147 ? 19.680 -2.377 -15.289 1.00 90.81 147 THR A O 1
ATOM 1118 N N . LEU A 1 148 ? 17.518 -3.013 -15.241 1.00 90.00 148 LEU A N 1
ATOM 1119 C CA . LEU A 1 148 ? 17.237 -2.507 -13.899 1.00 90.00 148 LEU A CA 1
ATOM 1120 C C . LEU A 1 148 ? 17.283 -3.684 -12.931 1.00 90.00 148 LEU A C 1
ATOM 1122 O O . LEU A 1 148 ? 16.565 -4.671 -13.125 1.00 90.00 148 LEU A O 1
ATOM 1126 N N . GLU A 1 149 ? 18.123 -3.575 -11.907 1.00 90.56 149 GLU A N 1
ATOM 1127 C CA . GLU A 1 149 ? 18.325 -4.621 -10.907 1.00 90.56 149 GLU A CA 1
ATOM 1128 C C . GLU A 1 149 ? 18.098 -4.079 -9.498 1.00 90.56 149 GLU A C 1
ATOM 1130 O O . GLU A 1 149 ? 18.474 -2.954 -9.170 1.00 90.56 149 GLU A O 1
ATOM 1135 N N . THR A 1 150 ? 17.493 -4.884 -8.627 1.00 87.75 150 THR A N 1
ATOM 1136 C CA . THR A 1 150 ? 17.294 -4.489 -7.227 1.00 87.75 150 THR A CA 1
ATOM 1137 C C . THR A 1 150 ? 18.493 -4.856 -6.363 1.00 87.75 150 THR A C 1
ATOM 1139 O O . THR A 1 150 ? 18.832 -6.034 -6.245 1.00 87.75 150 THR A O 1
ATOM 1142 N N . ASN A 1 151 ? 19.039 -3.882 -5.632 1.00 81.19 151 ASN A N 1
ATOM 1143 C CA . ASN A 1 151 ? 20.013 -4.124 -4.567 1.00 81.19 151 ASN A CA 1
ATOM 1144 C C . ASN A 1 151 ? 19.298 -4.352 -3.224 1.00 81.19 151 ASN A C 1
ATOM 1146 O O . ASN A 1 151 ? 19.200 -3.452 -2.393 1.00 81.19 151 ASN A O 1
ATOM 1150 N N . GLY A 1 152 ? 18.783 -5.566 -3.013 1.00 87.44 152 GLY A N 1
ATOM 1151 C CA . GLY A 1 152 ? 18.142 -5.976 -1.760 1.00 87.44 152 GLY A CA 1
ATOM 1152 C C . GLY A 1 152 ? 16.629 -6.150 -1.861 1.00 87.44 152 GLY A C 1
ATOM 1153 O O . GLY A 1 152 ? 16.115 -6.614 -2.879 1.00 87.44 152 GLY A O 1
ATOM 1154 N N . ASN A 1 153 ? 15.929 -5.851 -0.766 1.00 94.69 153 ASN A N 1
ATOM 1155 C CA . ASN A 1 153 ? 14.491 -6.068 -0.640 1.00 94.69 153 ASN A CA 1
ATOM 1156 C C . ASN A 1 153 ? 13.727 -4.779 -0.941 1.00 94.69 153 ASN A C 1
ATOM 1158 O O . ASN A 1 153 ? 13.925 -3.773 -0.262 1.00 94.69 153 ASN A O 1
ATOM 1162 N N . VAL A 1 154 ? 12.800 -4.843 -1.891 1.00 95.81 154 VAL A N 1
ATOM 1163 C CA . VAL A 1 154 ? 11.859 -3.761 -2.185 1.00 95.81 154 VAL A CA 1
ATOM 1164 C C . VAL A 1 154 ? 10.531 -4.058 -1.484 1.00 95.81 154 VAL A C 1
ATOM 1166 O O . VAL A 1 154 ? 10.027 -5.177 -1.615 1.00 95.81 154 VAL A O 1
ATOM 1169 N N . PRO A 1 155 ? 9.973 -3.113 -0.708 1.00 96.94 155 PRO A N 1
ATOM 1170 C CA . PRO A 1 155 ? 8.714 -3.317 -0.002 1.00 96.94 155 PRO A CA 1
ATOM 1171 C C . PRO A 1 155 ? 7.526 -3.439 -0.963 1.00 96.94 155 PRO A C 1
ATOM 1173 O O . PRO A 1 155 ? 7.451 -2.759 -1.984 1.00 96.94 155 PRO A O 1
ATOM 1176 N N . ILE A 1 156 ? 6.586 -4.306 -0.591 1.00 97.75 156 ILE A N 1
ATOM 1177 C CA . ILE A 1 156 ? 5.252 -4.417 -1.177 1.00 97.75 156 ILE A CA 1
ATOM 1178 C C . ILE A 1 156 ? 4.272 -3.851 -0.148 1.00 97.75 156 ILE A C 1
ATOM 1180 O O . ILE A 1 156 ? 4.188 -4.335 0.984 1.00 97.75 156 ILE A O 1
ATOM 1184 N N . GLU A 1 157 ? 3.536 -2.820 -0.542 1.00 97.12 157 GLU A N 1
ATOM 1185 C CA . GLU A 1 157 ? 2.565 -2.132 0.300 1.00 97.12 157 GLU A CA 1
ATOM 1186 C C . GLU A 1 157 ? 1.346 -3.023 0.620 1.00 97.12 157 GLU A C 1
ATOM 1188 O O . GLU A 1 157 ? 1.062 -3.989 -0.097 1.00 97.12 157 GLU A O 1
ATOM 1193 N N . PRO A 1 158 ? 0.558 -2.713 1.672 1.00 94.75 158 PRO A N 1
ATOM 1194 C CA . PRO A 1 158 ? -0.612 -3.513 2.057 1.00 94.75 158 PRO A CA 1
ATOM 1195 C C . PRO A 1 158 ? -1.706 -3.642 0.984 1.00 94.75 158 PRO A C 1
ATOM 1197 O O . PRO A 1 158 ? -2.571 -4.511 1.090 1.00 94.75 158 PRO A O 1
ATOM 1200 N N . ASP A 1 159 ? -1.705 -2.772 -0.029 1.00 96.19 159 ASP A N 1
ATOM 1201 C CA . ASP A 1 159 ? -2.605 -2.832 -1.187 1.00 96.19 159 ASP A CA 1
ATOM 1202 C C . ASP A 1 159 ? -2.019 -3.611 -2.384 1.00 96.19 159 ASP A C 1
ATOM 1204 O O . ASP A 1 159 ? -2.618 -3.627 -3.469 1.00 96.19 159 ASP A O 1
ATOM 1208 N N . LEU A 1 160 ? -0.889 -4.288 -2.146 1.00 97.88 160 LEU A N 1
ATOM 1209 C CA . LEU A 1 160 ? -0.088 -5.095 -3.064 1.00 97.88 160 LEU A CA 1
ATOM 1210 C C . LEU A 1 160 ? 0.645 -4.303 -4.152 1.00 97.88 160 LEU A C 1
ATOM 1212 O O . LEU A 1 160 ? 1.038 -4.881 -5.168 1.00 97.88 160 LEU A O 1
ATOM 1216 N N . THR A 1 161 ? 0.824 -2.995 -3.967 1.00 98.38 161 THR A N 1
ATOM 1217 C CA . THR A 1 161 ? 1.626 -2.166 -4.874 1.00 98.38 161 THR A CA 1
ATOM 1218 C C . THR A 1 161 ? 3.090 -2.105 -4.452 1.00 98.38 161 THR A C 1
ATOM 1220 O O . THR A 1 161 ? 3.432 -2.353 -3.299 1.00 98.38 161 THR A O 1
ATOM 1223 N N . PHE A 1 162 ? 3.971 -1.790 -5.395 1.00 97.12 162 PHE A N 1
ATOM 1224 C CA . PHE A 1 162 ? 5.357 -1.447 -5.106 1.00 97.12 162 PHE A CA 1
ATOM 1225 C C . PHE A 1 162 ? 5.846 -0.343 -6.037 1.00 97.12 162 PHE A C 1
ATOM 1227 O O . PHE A 1 162 ? 5.341 -0.175 -7.154 1.00 97.12 162 PHE A O 1
ATOM 1234 N N . ASP A 1 163 ? 6.867 0.365 -5.571 1.00 95.94 163 ASP A N 1
ATOM 1235 C CA . ASP A 1 163 ? 7.550 1.428 -6.294 1.00 95.94 163 ASP A CA 1
ATOM 1236 C C . ASP A 1 163 ? 9.057 1.246 -6.103 1.00 95.94 163 ASP A C 1
ATOM 1238 O O . ASP A 1 163 ? 9.562 1.290 -4.979 1.00 95.94 163 ASP A O 1
ATOM 1242 N N . PHE A 1 164 ? 9.758 0.948 -7.192 1.00 93.50 164 PHE A N 1
ATOM 1243 C CA . PHE A 1 164 ? 11.202 0.774 -7.217 1.00 93.50 164 PHE A CA 1
ATOM 1244 C C . PHE A 1 164 ? 11.814 1.837 -8.119 1.00 93.50 164 PHE A C 1
ATOM 1246 O O . PHE A 1 164 ? 11.551 1.849 -9.316 1.00 93.50 164 PHE A O 1
ATOM 1253 N N . GLU A 1 165 ? 12.664 2.689 -7.563 1.00 91.94 165 GLU A N 1
ATOM 1254 C CA . GLU A 1 165 ? 13.479 3.631 -8.327 1.00 91.94 165 GLU A CA 1
ATOM 1255 C C . GLU A 1 165 ? 14.906 3.089 -8.430 1.00 91.94 165 GLU A C 1
ATOM 1257 O O . GLU A 1 165 ? 15.459 2.583 -7.447 1.00 91.94 165 GLU A O 1
ATOM 1262 N N . ASP A 1 166 ? 15.501 3.182 -9.618 1.00 85.81 166 ASP A N 1
ATOM 1263 C CA . ASP A 1 166 ? 16.874 2.739 -9.823 1.00 85.81 166 ASP A CA 1
ATOM 1264 C C . ASP A 1 166 ? 17.862 3.623 -9.054 1.00 85.81 166 ASP A C 1
ATOM 1266 O O . ASP A 1 166 ? 17.755 4.850 -9.030 1.00 85.81 166 ASP A O 1
ATOM 1270 N N . GLN A 1 167 ? 18.846 2.979 -8.428 1.00 75.38 167 GLN A N 1
ATOM 1271 C CA . GLN A 1 167 ? 19.910 3.648 -7.673 1.00 75.38 167 GLN A CA 1
ATOM 1272 C C . GLN A 1 167 ? 21.308 3.285 -8.190 1.00 75.38 167 GLN A C 1
ATOM 1274 O O . GLN A 1 167 ? 22.300 3.517 -7.497 1.00 75.38 167 GLN A O 1
ATOM 1279 N N . SER A 1 168 ? 21.406 2.672 -9.375 1.00 68.25 168 SER A N 1
ATOM 1280 C CA . SER A 1 168 ? 22.644 2.064 -9.875 1.00 68.25 168 SER A CA 1
ATOM 1281 C C . SER A 1 168 ? 23.669 3.077 -10.410 1.00 68.25 168 SER A C 1
ATOM 1283 O O . SER A 1 168 ? 24.837 2.728 -10.589 1.00 68.25 168 SER A O 1
ATOM 1285 N N . GLY A 1 169 ? 23.286 4.348 -10.583 1.00 74.31 169 GLY A N 1
ATOM 1286 C CA . GLY A 1 169 ? 24.198 5.436 -10.938 1.00 74.31 169 GLY A CA 1
ATOM 1287 C C . GLY A 1 169 ? 23.482 6.687 -11.447 1.00 74.31 169 GLY A C 1
ATOM 1288 O O . GLY A 1 169 ? 22.257 6.730 -11.523 1.00 74.31 169 GLY A O 1
ATOM 1289 N N . GLU A 1 170 ? 24.251 7.715 -11.823 1.00 78.88 170 GLU A N 1
ATOM 1290 C CA . GLU A 1 170 ? 23.677 8.928 -12.429 1.00 78.88 170 GLU A CA 1
ATOM 1291 C C . GLU A 1 170 ? 23.108 8.670 -13.833 1.00 78.88 170 GLU A C 1
ATOM 1293 O O . GLU A 1 170 ? 22.186 9.368 -14.249 1.00 78.88 170 GLU A O 1
ATOM 1298 N N . GLU A 1 171 ? 23.603 7.642 -14.536 1.00 87.94 171 GLU A N 1
ATOM 1299 C CA . GLU A 1 171 ? 23.204 7.340 -15.915 1.00 87.94 171 GLU A CA 1
ATOM 1300 C C . GLU A 1 171 ? 21.730 6.961 -16.049 1.00 87.94 171 GLU A C 1
ATOM 1302 O O . GLU A 1 171 ? 21.134 7.317 -17.057 1.00 87.94 171 GLU A O 1
ATOM 1307 N N . LEU A 1 172 ? 21.149 6.270 -15.063 1.00 89.44 172 LEU A N 1
ATOM 1308 C CA . LEU A 1 172 ? 19.746 5.826 -15.054 1.00 89.44 172 LEU A CA 1
ATOM 1309 C C . LEU A 1 172 ? 18.879 6.608 -14.058 1.00 89.44 172 LEU A C 1
ATOM 1311 O O . LEU A 1 172 ? 17.757 6.196 -13.748 1.00 89.44 172 LEU A O 1
ATOM 1315 N N . SER A 1 173 ? 19.390 7.735 -13.556 1.00 89.62 173 SER A N 1
ATOM 1316 C CA . SER A 1 173 ? 18.708 8.560 -12.563 1.00 89.62 173 SER A CA 1
ATOM 1317 C C . SER A 1 173 ? 17.311 8.971 -13.039 1.00 89.62 173 SER A C 1
ATOM 1319 O O . SER A 1 173 ? 17.147 9.593 -14.090 1.00 89.62 173 SER A O 1
ATOM 1321 N N . GLY A 1 174 ? 16.296 8.614 -12.248 1.00 90.56 174 GLY A N 1
ATOM 1322 C CA . GLY A 1 174 ? 14.883 8.841 -12.560 1.00 90.56 174 GLY A CA 1
ATOM 1323 C C . GLY A 1 174 ? 14.169 7.654 -13.213 1.00 90.56 174 GLY A C 1
ATOM 1324 O O . GLY A 1 174 ? 12.953 7.716 -13.381 1.00 90.56 174 GLY A O 1
ATOM 1325 N N . SER A 1 175 ? 14.876 6.569 -13.546 1.00 94.62 175 SER A N 1
ATOM 1326 C CA . SER A 1 175 ? 14.252 5.315 -13.985 1.00 94.62 175 SER A CA 1
ATOM 1327 C C . SER A 1 175 ? 13.534 4.627 -12.825 1.00 94.62 175 SER A C 1
ATOM 1329 O O . SER A 1 17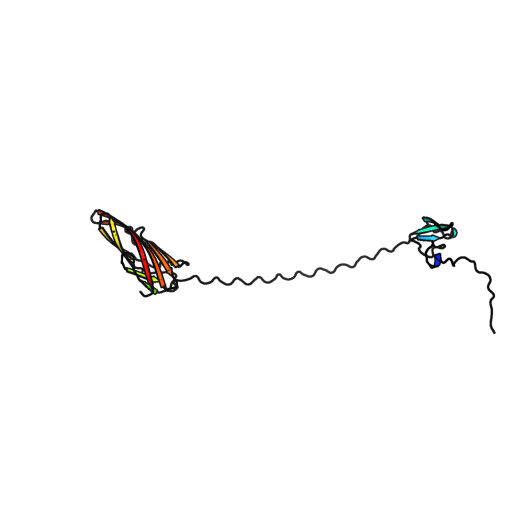5 ? 14.042 4.596 -11.703 1.00 94.62 175 SER A O 1
ATOM 1331 N N . TYR A 1 176 ? 12.365 4.042 -13.089 1.00 95.00 176 TYR A N 1
ATOM 1332 C CA . TYR A 1 176 ? 11.588 3.341 -12.071 1.00 95.00 176 TYR A CA 1
ATOM 1333 C C . TYR A 1 176 ? 10.767 2.180 -12.632 1.00 95.00 176 TYR A C 1
ATOM 1335 O O . TYR A 1 176 ? 10.383 2.147 -13.802 1.00 95.00 176 TYR A O 1
ATOM 1343 N N . VAL A 1 177 ? 10.430 1.246 -11.750 1.00 95.56 177 VAL A N 1
ATOM 1344 C CA . VAL A 1 177 ? 9.478 0.165 -11.972 1.00 95.56 177 VAL A CA 1
ATOM 1345 C C . VAL A 1 177 ? 8.392 0.262 -10.912 1.00 95.56 177 VAL A C 1
ATOM 1347 O O . VAL A 1 177 ? 8.658 0.152 -9.718 1.00 95.56 177 VAL A O 1
ATOM 1350 N N . LYS A 1 178 ? 7.146 0.414 -11.354 1.00 97.25 178 LYS A N 1
ATOM 1351 C CA . LYS A 1 178 ? 5.971 0.366 -10.478 1.00 97.25 178 LYS A CA 1
ATOM 1352 C C . LYS A 1 178 ? 5.132 -0.830 -10.844 1.00 97.25 178 LYS A C 1
ATOM 1354 O O . LYS A 1 178 ? 4.979 -1.136 -12.027 1.00 97.25 178 LYS A O 1
ATOM 1359 N N . GLY A 1 179 ? 4.561 -1.484 -9.847 1.00 97.81 179 GLY A N 1
ATOM 1360 C CA . GLY A 1 179 ? 3.757 -2.671 -10.078 1.00 97.81 179 GLY A CA 1
ATOM 1361 C C . GLY A 1 179 ? 2.697 -2.905 -9.031 1.00 97.81 179 GLY A C 1
ATOM 1362 O O . GLY A 1 179 ? 2.692 -2.305 -7.958 1.00 97.81 179 GLY A O 1
ATOM 1363 N N . LYS A 1 180 ? 1.788 -3.810 -9.373 1.00 98.38 180 LYS A N 1
ATOM 1364 C CA . LYS A 1 180 ? 0.791 -4.362 -8.473 1.00 98.38 180 LYS A CA 1
ATOM 1365 C C . LYS A 1 180 ? 0.740 -5.870 -8.631 1.00 98.38 180 LYS A C 1
ATOM 1367 O O . LYS A 1 180 ? 0.621 -6.369 -9.750 1.00 98.38 180 LYS A O 1
ATOM 1372 N N . LEU A 1 181 ? 0.805 -6.568 -7.505 1.00 98.44 181 LEU A N 1
ATOM 1373 C CA . LEU A 1 181 ? 0.573 -8.002 -7.416 1.00 98.44 181 LEU A CA 1
ATOM 1374 C C . LEU A 1 181 ? -0.882 -8.275 -7.026 1.00 98.44 181 LEU A C 1
ATOM 1376 O O . LEU A 1 181 ? -1.568 -7.423 -6.457 1.00 98.44 181 LEU A O 1
ATOM 1380 N N . ASP A 1 182 ? -1.354 -9.481 -7.306 1.00 97.19 182 ASP A N 1
ATOM 1381 C CA . ASP A 1 182 ? -2.594 -10.001 -6.745 1.00 97.19 182 ASP A CA 1
ATOM 1382 C C . ASP A 1 182 ? -2.342 -11.221 -5.845 1.00 97.19 182 ASP A C 1
ATOM 1384 O O . ASP A 1 182 ? -1.232 -11.744 -5.722 1.00 97.19 182 ASP A O 1
ATOM 1388 N N . THR A 1 183 ? -3.398 -11.687 -5.182 1.00 96.19 183 THR A N 1
ATOM 138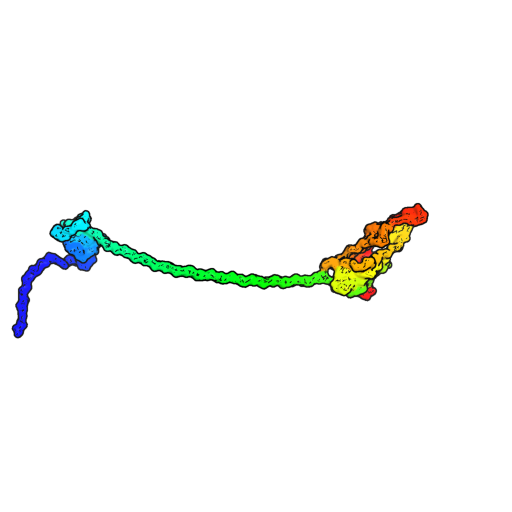9 C CA . THR A 1 183 ? -3.347 -12.875 -4.318 1.00 96.19 183 THR A CA 1
ATOM 1390 C C . THR A 1 183 ? -3.426 -14.194 -5.097 1.00 96.19 183 THR A C 1
ATOM 1392 O O . THR A 1 183 ? -3.425 -15.263 -4.487 1.00 96.19 183 THR A O 1
ATOM 1395 N N . ALA A 1 184 ? -3.505 -14.140 -6.430 1.00 97.12 184 ALA A N 1
ATOM 1396 C CA . ALA A 1 184 ? -3.582 -15.289 -7.329 1.00 97.12 184 ALA A CA 1
ATOM 1397 C C . ALA A 1 184 ? -2.248 -15.588 -8.040 1.00 97.12 184 ALA A C 1
ATOM 1399 O O . ALA A 1 184 ? -2.163 -16.570 -8.776 1.00 97.12 184 ALA A O 1
ATOM 1400 N N . GLY A 1 185 ? -1.209 -14.780 -7.804 1.00 97.38 185 GLY A N 1
ATOM 1401 C CA . GLY A 1 185 ? 0.114 -14.963 -8.397 1.00 97.38 185 GLY A CA 1
ATOM 1402 C C . GLY A 1 185 ? 0.290 -14.266 -9.746 1.00 97.38 185 GLY A C 1
ATOM 1403 O O . GLY A 1 185 ? 1.140 -14.683 -10.531 1.00 97.38 185 GLY A O 1
ATOM 1404 N N . ASN A 1 186 ? -0.483 -13.218 -10.031 1.00 98.38 186 ASN A N 1
ATOM 1405 C CA . ASN A 1 186 ? -0.241 -12.322 -11.160 1.00 98.38 186 ASN A CA 1
ATOM 1406 C C . ASN A 1 186 ? 0.391 -11.015 -10.676 1.00 98.38 186 ASN A C 1
ATOM 1408 O O . ASN A 1 186 ? 0.143 -10.557 -9.560 1.00 98.38 186 ASN A O 1
ATOM 1412 N N . ALA A 1 187 ? 1.185 -10.401 -11.545 1.00 98.25 187 ALA A N 1
ATOM 1413 C CA . ALA A 1 187 ? 1.732 -9.074 -11.346 1.00 98.25 187 ALA A CA 1
ATOM 1414 C C . ALA A 1 187 ? 1.714 -8.295 -12.662 1.00 98.25 187 ALA A C 1
ATOM 1416 O O . ALA A 1 187 ? 1.903 -8.857 -13.742 1.00 98.25 187 ALA A O 1
ATOM 1417 N N . GLN A 1 188 ? 1.500 -6.990 -12.572 1.00 98.38 188 GLN A N 1
ATOM 1418 C CA . GLN A 1 188 ? 1.536 -6.094 -13.723 1.00 98.38 188 GLN A CA 1
ATOM 1419 C C . GLN A 1 188 ? 1.944 -4.693 -13.302 1.00 98.38 188 GLN A C 1
ATOM 1421 O O . GLN A 1 188 ? 1.784 -4.315 -12.139 1.00 98.38 188 GLN A O 1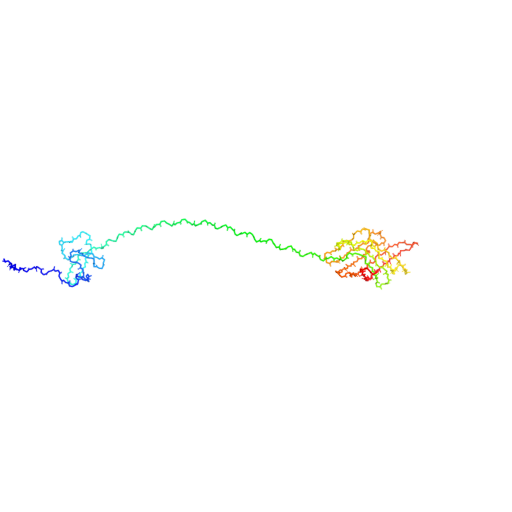
ATOM 1426 N N . GLY A 1 189 ? 2.414 -3.898 -14.251 1.00 97.81 189 GLY A N 1
ATOM 1427 C CA . GLY A 1 189 ? 2.850 -2.555 -13.934 1.00 97.81 189 GLY A CA 1
ATOM 1428 C C . GLY A 1 189 ? 3.420 -1.800 -15.113 1.00 97.81 189 GLY A C 1
ATOM 1429 O O . GLY A 1 189 ? 3.166 -2.127 -16.272 1.00 97.81 189 GLY A O 1
ATOM 1430 N N . VAL A 1 190 ? 4.202 -0.782 -14.780 1.00 97.12 190 VAL A N 1
ATOM 1431 C CA . VAL A 1 190 ? 4.902 0.078 -15.728 1.00 97.12 190 VAL A CA 1
ATOM 1432 C C . VAL A 1 190 ? 6.390 0.115 -15.409 1.00 97.12 190 VAL A C 1
ATOM 1434 O O . VAL A 1 190 ? 6.795 0.012 -14.249 1.00 97.12 190 VAL A O 1
ATOM 1437 N N . VAL A 1 191 ? 7.194 0.258 -16.454 1.00 95.94 191 VAL A N 1
ATOM 1438 C CA . VAL A 1 191 ? 8.599 0.642 -16.369 1.00 95.94 191 VAL A CA 1
ATOM 1439 C C . VAL A 1 191 ? 8.753 1.986 -17.061 1.00 95.94 191 VAL A C 1
ATOM 1441 O O . VAL A 1 191 ? 8.303 2.144 -18.197 1.00 95.94 191 VAL A O 1
ATOM 1444 N N . HIS A 1 192 ? 9.414 2.912 -16.380 1.00 95.88 192 HIS A N 1
ATOM 1445 C CA . HIS A 1 192 ? 9.887 4.168 -16.934 1.00 95.88 192 HIS A CA 1
ATOM 1446 C C . HIS A 1 192 ? 11.408 4.160 -16.956 1.00 95.88 192 HIS A C 1
ATOM 1448 O O . HIS A 1 192 ? 12.058 3.817 -15.966 1.00 95.88 192 HIS A O 1
ATOM 1454 N N . VAL A 1 193 ? 11.974 4.563 -18.082 1.00 94.50 193 VAL A N 1
ATOM 1455 C CA . VAL A 1 193 ? 13.413 4.670 -18.273 1.00 94.50 193 VAL A CA 1
ATOM 1456 C C . VAL A 1 193 ? 13.751 6.117 -18.531 1.00 94.50 193 VAL A C 1
ATOM 1458 O O . VAL A 1 193 ? 13.260 6.713 -19.492 1.00 94.50 193 VAL A O 1
ATOM 1461 N N . ALA A 1 194 ? 14.650 6.627 -17.703 1.00 94.94 194 ALA A N 1
ATOM 1462 C CA . ALA A 1 194 ? 15.334 7.883 -17.896 1.00 94.94 194 ALA A CA 1
ATOM 1463 C C . ALA A 1 194 ? 16.834 7.606 -17.879 1.00 94.94 194 ALA A C 1
ATOM 1465 O O . ALA A 1 194 ? 17.415 7.388 -16.819 1.00 94.94 194 ALA A O 1
ATOM 1466 N N . ALA A 1 195 ? 17.438 7.574 -19.070 1.00 94.06 195 ALA A N 1
ATOM 1467 C CA . ALA A 1 195 ? 18.873 7.400 -19.228 1.00 94.06 195 ALA A CA 1
ATOM 1468 C C . ALA A 1 195 ? 19.526 8.644 -19.840 1.00 94.06 195 ALA A C 1
ATOM 1470 O O . ALA A 1 195 ? 19.022 9.186 -20.829 1.00 94.06 195 ALA A O 1
ATOM 1471 N N . SER A 1 196 ? 20.658 9.073 -19.287 1.00 94.12 196 SER A N 1
ATOM 1472 C CA . SER A 1 196 ? 21.428 10.229 -19.758 1.00 94.12 196 SER A CA 1
ATOM 1473 C C . SER A 1 196 ? 22.923 9.994 -19.560 1.00 94.12 196 SER A C 1
ATOM 1475 O O . SER A 1 196 ? 23.384 9.883 -18.427 1.00 94.12 196 SER A O 1
ATOM 1477 N N . PHE A 1 197 ? 23.691 9.936 -20.648 1.00 93.62 197 PHE A N 1
ATOM 1478 C CA . PHE A 1 197 ? 25.122 9.619 -20.596 1.00 93.62 197 PHE A CA 1
ATOM 1479 C C . PHE A 1 197 ? 25.880 10.162 -21.814 1.00 93.62 197 PHE A C 1
ATOM 1481 O O . PHE A 1 197 ? 25.305 10.389 -22.878 1.00 93.62 197 PHE A O 1
ATOM 1488 N N . ASP A 1 198 ? 27.195 10.331 -21.674 1.00 95.12 198 ASP A N 1
ATOM 1489 C CA . ASP A 1 198 ? 28.090 10.690 -22.776 1.00 95.12 198 ASP A CA 1
ATOM 1490 C C . ASP A 1 198 ? 28.873 9.463 -23.251 1.00 95.12 198 ASP A C 1
ATOM 1492 O O . ASP A 1 198 ? 29.555 8.797 -22.474 1.00 95.12 198 ASP A O 1
ATOM 1496 N N . TYR A 1 199 ? 28.840 9.185 -24.553 1.00 93.88 199 TYR A N 1
ATOM 1497 C CA . TYR A 1 199 ? 29.611 8.101 -25.156 1.00 93.88 199 TYR A CA 1
ATOM 1498 C C . TYR A 1 199 ? 30.353 8.587 -26.399 1.00 93.88 199 TYR A C 1
ATOM 1500 O O . TYR A 1 199 ? 29.765 9.161 -27.315 1.00 93.88 199 TYR A O 1
ATOM 1508 N N . GLN A 1 200 ? 31.674 8.372 -26.424 1.00 95.00 200 GLN A N 1
ATOM 1509 C CA . GLN A 1 200 ? 32.569 8.828 -27.500 1.00 95.00 200 GLN A CA 1
ATOM 1510 C C . GLN A 1 200 ? 32.390 10.320 -27.861 1.00 95.00 200 GLN A C 1
ATOM 1512 O O . GLN A 1 200 ? 32.451 10.706 -29.026 1.00 95.00 200 GLN A O 1
ATOM 1517 N N . GLY A 1 201 ? 32.157 11.168 -26.853 1.00 95.56 201 GLY A N 1
ATOM 1518 C CA . GLY A 1 201 ? 31.985 12.615 -27.030 1.00 95.56 201 GLY A CA 1
ATOM 1519 C C . GLY A 1 201 ? 30.619 13.045 -27.578 1.00 95.56 201 GLY A C 1
ATOM 1520 O O . GLY A 1 201 ? 30.453 14.215 -27.911 1.00 95.56 201 GLY A O 1
ATOM 1521 N N . THR A 1 202 ? 29.655 12.128 -27.680 1.00 97.12 202 THR A N 1
ATOM 1522 C CA . THR A 1 202 ? 28.259 12.428 -28.024 1.00 97.12 202 THR A CA 1
ATOM 1523 C C . THR A 1 202 ? 27.371 12.185 -26.810 1.00 97.12 202 THR A C 1
ATOM 1525 O O . THR A 1 202 ? 27.473 11.132 -26.183 1.00 97.12 202 THR A O 1
ATOM 1528 N N . HIS A 1 203 ? 26.496 13.142 -26.510 1.00 96.25 203 HIS A N 1
ATOM 1529 C CA . HIS A 1 203 ? 25.512 13.015 -25.441 1.00 96.25 203 HIS A CA 1
ATOM 1530 C C . HIS A 1 203 ? 24.287 12.240 -25.922 1.00 96.25 203 HIS A C 1
ATOM 1532 O O . HIS A 1 203 ? 23.747 12.555 -26.987 1.00 96.25 203 HIS A O 1
ATOM 1538 N N . TYR A 1 204 ? 23.847 11.262 -25.133 1.00 96.12 204 TYR A N 1
ATOM 1539 C CA . TYR A 1 204 ? 22.668 10.450 -25.398 1.00 96.12 204 TYR A CA 1
ATOM 1540 C C . TYR A 1 204 ? 21.625 10.623 -24.302 1.00 96.12 204 TYR A C 1
ATOM 1542 O O . TYR A 1 204 ? 21.937 10.589 -23.113 1.00 96.12 204 TYR A O 1
ATOM 1550 N N . THR A 1 205 ? 20.367 10.728 -24.718 1.00 96.50 205 THR A N 1
ATOM 1551 C CA . THR A 1 205 ? 19.209 10.711 -23.824 1.00 96.50 205 THR A CA 1
ATOM 1552 C C . THR A 1 205 ? 18.225 9.646 -24.290 1.00 96.50 205 THR A C 1
ATOM 1554 O O . THR A 1 205 ? 17.819 9.647 -25.454 1.00 96.5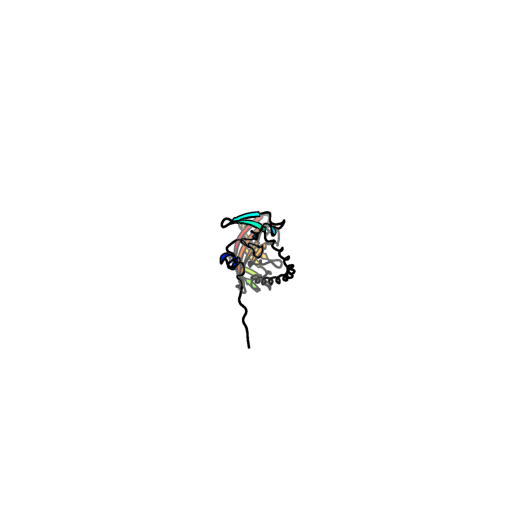0 205 THR A O 1
ATOM 1557 N N . CYS A 1 206 ? 17.818 8.751 -23.393 1.00 95.44 206 CYS A N 1
ATOM 1558 C CA . CYS A 1 206 ? 16.825 7.713 -23.660 1.00 95.44 206 CYS A CA 1
ATOM 1559 C C . CYS A 1 206 ? 15.657 7.886 -22.685 1.00 95.44 206 CYS A C 1
ATOM 1561 O O . CYS A 1 206 ? 15.840 7.785 -21.474 1.00 95.44 206 CYS A O 1
ATOM 1563 N N . LEU A 1 207 ? 14.467 8.159 -23.221 1.00 95.56 207 LEU A N 1
ATOM 1564 C CA . LEU A 1 207 ? 13.226 8.284 -22.456 1.00 95.56 207 LEU A CA 1
ATOM 1565 C C . LEU A 1 207 ? 12.216 7.297 -23.021 1.00 95.56 207 LEU A C 1
ATOM 1567 O O . LEU A 1 207 ? 11.887 7.365 -24.209 1.00 95.56 207 LEU A O 1
ATOM 1571 N N . PHE A 1 208 ? 11.762 6.360 -22.196 1.00 94.69 208 PHE A N 1
ATOM 1572 C CA . PHE A 1 208 ? 10.887 5.292 -22.660 1.00 94.69 208 PHE A CA 1
ATOM 1573 C C . PHE A 1 208 ? 9.982 4.764 -21.551 1.00 94.69 208 PHE A C 1
ATOM 1575 O O . PHE A 1 208 ? 10.440 4.495 -20.445 1.00 94.69 208 PHE A O 1
ATOM 1582 N N . ASP A 1 209 ? 8.714 4.549 -21.892 1.00 95.81 209 ASP A N 1
ATOM 1583 C CA . ASP A 1 209 ? 7.706 3.963 -21.018 1.00 95.81 209 ASP A CA 1
ATOM 1584 C C . ASP A 1 209 ? 7.155 2.685 -21.652 1.00 95.81 209 ASP A C 1
ATOM 1586 O O . ASP A 1 209 ? 6.836 2.648 -22.844 1.00 95.81 209 ASP A O 1
ATOM 1590 N N . THR A 1 210 ? 7.002 1.635 -20.852 1.00 95.69 210 THR A N 1
ATOM 1591 C CA . THR A 1 210 ? 6.311 0.409 -21.263 1.00 95.69 210 THR A CA 1
ATOM 1592 C C . THR A 1 210 ? 5.554 -0.195 -20.095 1.00 95.69 210 THR A C 1
ATOM 1594 O O . THR A 1 210 ? 5.951 -0.075 -18.941 1.00 95.69 210 THR A O 1
ATOM 1597 N N . GLU A 1 211 ? 4.482 -0.915 -20.398 1.00 97.00 211 GLU A N 1
ATOM 1598 C CA . GLU A 1 211 ? 3.852 -1.803 -19.426 1.00 97.00 211 GLU A CA 1
ATOM 1599 C C . GLU A 1 211 ? 4.575 -3.150 -19.387 1.00 97.00 211 GLU A C 1
ATOM 1601 O O . GLU A 1 211 ? 5.307 -3.513 -20.320 1.00 97.00 211 GLU A O 1
ATOM 1606 N N . TRP A 1 212 ? 4.338 -3.892 -18.312 1.00 97.19 212 TRP A N 1
ATOM 1607 C CA . TRP A 1 212 ? 4.811 -5.255 -18.130 1.00 97.19 212 TRP A CA 1
ATOM 1608 C C . TRP A 1 212 ? 3.789 -6.119 -17.403 1.00 97.19 212 TRP A C 1
ATOM 1610 O O . TRP A 1 212 ? 2.929 -5.629 -16.667 1.00 97.19 212 TRP A O 1
ATOM 1620 N N . SER A 1 213 ? 3.913 -7.429 -17.594 1.00 97.81 213 SER A N 1
ATOM 1621 C CA . SER A 1 213 ? 3.155 -8.434 -16.853 1.00 97.81 213 SER A CA 1
ATOM 1622 C C . SER A 1 213 ? 4.047 -9.613 -16.482 1.00 97.81 213 SER A C 1
ATOM 1624 O O . SER A 1 213 ? 4.935 -9.981 -17.248 1.00 97.81 213 SER A O 1
ATOM 1626 N N . ALA A 1 214 ? 3.807 -10.201 -15.313 1.00 98.25 214 ALA A N 1
ATOM 1627 C CA . ALA A 1 214 ? 4.514 -11.365 -14.803 1.00 98.25 214 ALA A CA 1
ATOM 1628 C C . ALA A 1 214 ? 3.563 -12.306 -14.055 1.00 98.25 214 ALA A C 1
ATOM 1630 O O . ALA A 1 214 ? 2.500 -11.903 -13.574 1.00 98.25 214 ALA A O 1
ATOM 1631 N N . ARG A 1 215 ? 3.940 -13.580 -13.962 1.00 98.25 215 ARG A N 1
ATOM 1632 C CA . ARG A 1 215 ? 3.187 -14.607 -13.239 1.00 98.25 215 ARG A CA 1
ATOM 1633 C C . ARG A 1 215 ? 4.115 -15.481 -12.415 1.00 98.25 215 ARG A C 1
ATOM 1635 O O . ARG A 1 215 ? 5.250 -15.741 -12.809 1.00 98.25 215 ARG A O 1
ATOM 1642 N N . LEU A 1 216 ? 3.594 -15.953 -11.291 1.00 97.94 216 LEU A N 1
ATOM 1643 C CA . LEU A 1 216 ? 4.261 -16.901 -10.415 1.00 97.94 216 LEU A CA 1
ATOM 1644 C C . LEU A 1 216 ? 4.496 -18.235 -11.140 1.00 97.94 216 LEU A C 1
ATOM 1646 O O . LEU A 1 216 ? 3.549 -18.861 -11.617 1.00 97.94 216 LEU A O 1
ATOM 1650 N N . GLY A 1 217 ? 5.751 -18.684 -11.171 1.00 93.06 217 GLY A N 1
ATOM 1651 C CA . GLY A 1 217 ? 6.157 -19.974 -11.739 1.00 93.06 217 GLY A CA 1
ATOM 1652 C C . GLY A 1 217 ? 6.109 -20.055 -13.268 1.00 93.06 217 GLY A C 1
ATOM 1653 O O . GLY A 1 217 ? 6.012 -21.165 -13.794 1.00 93.06 217 GLY A O 1
ATOM 1654 N N . ALA A 1 218 ? 6.117 -18.907 -13.953 1.00 83.00 218 ALA A N 1
ATOM 1655 C CA . ALA A 1 218 ? 6.210 -18.813 -15.411 1.00 83.00 218 ALA A CA 1
ATOM 1656 C C . ALA A 1 218 ? 7.617 -19.121 -15.943 1.00 83.00 218 ALA A C 1
ATOM 1658 O O . ALA A 1 218 ? 8.598 -18.865 -15.210 1.00 83.00 218 ALA A O 1
#

Radius of gyration: 60.09 Å; chains: 1; bounding box: 129×54×130 Å

Foldseek 3Di:
DDDDDDDDDDDPPDDDVCVVVVVDADQQQPDDRPQKRKHLDPVNADPQQPDWDADPNTIIGIHGDDDDDDDDDDDDDDDDDDDDDDDDDDDDDDDDDQQAADFAKKWWDWPQGDIWIWTQDPPRFWIFQTWDWDWFAKPVGDIDIDIAHDPDIWTQDSQQKTKAAGPPDPQFHPWIWIWGGDRQFKMKTKTWTWGWDDDPNDTMTTTDMIIIIIGGPD

Secondary structure (DSSP, 8-state):
-----------S-S--HHHHTT-S--SEEEEEETTEEEES-GGG--TT--EEEEETTEEEEEEEPPPPPPPPPPPPPPPPPPPPPPPPPPPPPPPPPPP-PPPEEEEEEETTS-EEEEEEPTTSSEEEEEEEEEEEEEBTTEEEEEEEE-SSPEE--TTSEEEEE--S-GGGTT-EEEEEE-TTSEEEEEEEEEEEEEETTEEEEEEEEEEEEEEET-